Protein AF-A0A969NCH3-F1 (afdb_monomer_lite)

pLDDT: mean 71.59, std 21.58, range [21.67, 95.06]

Secondary structure (DSSP, 8-state):
--TTTTS---------------EEE----TTTTTTT-EEEEEEEP-HHHHHHHH-S-TT-HHHHHHHHHHHHHHHH-SSS-HHHHHHHHHHHH-TT--GGGGS-SSS-TT--TT--HHHHHHHHHHHHHHHHHHHHHHHHHHHHHTT--S-EEEEETTTTEEEEEEET-S-HHHHHHHHHTSS----EEEPPHHHHHHHHHHHHHH--

Sequence (208 aa):
MNKTLLKHAFIVFTGILMFQNCSWQHKSTSELLKQEGGIIFTLKVGNEDILRSLASNPQDSIFKTALYKAIEAQKKDNENDFITLFADAFYETAPNGNFASLFINSHLQQINYNSSKEDVIKALKSERDDAIENICKVLSFRIGDIGIRNANVQKLDDLGLILVELPGIKEPGRVRKLLANTGNLEFWETYDNIEVFEFLRLANSKLK

Foldseek 3Di:
DDPPPPPPPPVPPDDQLAFPDFEWEPPPPPDPCVVWPKDKTKGAGPLLSLLCVQFPDSPDPLQVQLSVQLVVVCVVPVPDDSLVSSLVSSCVSPVPDQPLNRRPDPVQPVGDSPDDSVSVSVSSLVSLVVVLVVVQVLVQVLCVVVVQPDWDWDQDDSRRMIMIIGTRDPDVVVVVVSVVVSHVDDYHYDDDPVVVVVVVVVVVVVVD

Structure (mmCIF, N/CA/C/O backbone):
data_AF-A0A969NCH3-F1
#
_entry.id   AF-A0A969NCH3-F1
#
loop_
_atom_site.group_PDB
_atom_site.id
_atom_site.type_symbol
_atom_site.label_atom_id
_atom_site.label_alt_id
_atom_site.label_comp_id
_atom_site.label_asym_id
_atom_site.label_entity_id
_atom_site.label_seq_id
_atom_site.pdbx_PDB_ins_code
_atom_site.Cartn_x
_atom_site.Cartn_y
_atom_site.Cartn_z
_atom_site.occupancy
_atom_site.B_iso_or_equiv
_atom_site.auth_seq_id
_atom_site.auth_comp_id
_atom_site.auth_asym_id
_atom_site.auth_atom_id
_atom_site.pdbx_PDB_model_num
ATOM 1 N N . MET A 1 1 ? -23.292 37.537 -4.687 1.00 39.34 1 MET A N 1
ATOM 2 C CA . MET A 1 1 ? -22.726 36.332 -4.034 1.00 39.34 1 MET A CA 1
ATOM 3 C C . MET A 1 1 ? -23.458 35.113 -4.570 1.00 39.34 1 MET A C 1
ATOM 5 O O . MET A 1 1 ? -24.647 34.969 -4.320 1.00 39.34 1 MET A O 1
ATOM 9 N N . ASN A 1 2 ? -22.793 34.341 -5.431 1.00 25.78 2 ASN A N 1
ATOM 10 C CA . ASN A 1 2 ? -23.434 33.446 -6.395 1.00 25.78 2 ASN A CA 1
ATOM 11 C C . ASN A 1 2 ? -23.584 32.015 -5.839 1.00 25.78 2 ASN A C 1
ATOM 13 O O . ASN A 1 2 ? -22.600 31.392 -5.448 1.00 25.78 2 ASN A O 1
ATOM 17 N N . LYS A 1 3 ? -24.820 31.502 -5.812 1.00 31.47 3 LYS A N 1
ATOM 18 C CA . LYS A 1 3 ? -25.251 30.201 -5.253 1.00 31.47 3 LYS A CA 1
ATOM 19 C C . LYS A 1 3 ? -24.969 29.002 -6.188 1.00 31.47 3 LYS A C 1
ATOM 21 O O . LYS A 1 3 ? -25.734 28.042 -6.217 1.00 31.47 3 LYS A O 1
ATOM 26 N N . THR A 1 4 ? -23.874 29.027 -6.946 1.00 29.64 4 THR A N 1
ATOM 27 C CA . THR A 1 4 ? -23.670 28.097 -8.082 1.00 29.64 4 THR A CA 1
ATOM 28 C C . THR A 1 4 ? -22.524 27.097 -7.886 1.00 29.64 4 THR A C 1
ATOM 30 O O . THR A 1 4 ? -22.353 26.201 -8.706 1.00 29.64 4 THR A O 1
ATOM 33 N N . LEU A 1 5 ? -21.766 27.174 -6.786 1.00 31.31 5 LEU A N 1
ATOM 34 C CA . LEU A 1 5 ? -20.574 26.332 -6.576 1.00 31.31 5 LEU A CA 1
ATOM 35 C C . LEU A 1 5 ? -20.816 25.017 -5.813 1.00 31.31 5 LEU A C 1
ATOM 37 O O . LEU A 1 5 ? -19.907 24.207 -5.702 1.00 31.31 5 LEU A O 1
ATOM 41 N N . LEU A 1 6 ? -22.037 24.748 -5.342 1.00 29.06 6 LEU A N 1
ATOM 42 C CA . LEU A 1 6 ? -22.354 23.521 -4.587 1.00 29.06 6 LEU A CA 1
ATOM 43 C C . LEU A 1 6 ? -22.939 22.380 -5.438 1.00 29.06 6 LEU A C 1
ATOM 45 O O . LEU A 1 6 ? -23.316 21.347 -4.896 1.00 29.06 6 LEU A O 1
ATOM 49 N N . LYS A 1 7 ? -23.011 22.532 -6.769 1.00 25.84 7 LYS A N 1
ATOM 50 C CA . LYS A 1 7 ? -23.610 21.527 -7.673 1.00 25.84 7 LYS A CA 1
ATOM 51 C C . LYS A 1 7 ? -22.624 20.595 -8.389 1.00 25.84 7 LYS A C 1
ATOM 53 O O . LYS A 1 7 ? -23.072 19.760 -9.162 1.00 25.84 7 LYS A O 1
ATOM 58 N N . HIS A 1 8 ? -21.324 20.680 -8.107 1.00 26.61 8 HIS A N 1
ATOM 59 C CA . HIS A 1 8 ? -20.319 19.811 -8.744 1.00 26.61 8 HIS A CA 1
ATOM 60 C C . HIS A 1 8 ? -19.505 18.953 -7.769 1.00 26.61 8 HIS A C 1
ATOM 62 O O . HIS A 1 8 ? -18.561 18.297 -8.189 1.00 26.61 8 HIS A O 1
ATOM 68 N N . ALA A 1 9 ? -19.928 18.832 -6.506 1.00 27.61 9 ALA A N 1
ATOM 69 C CA . ALA A 1 9 ? -19.505 17.714 -5.660 1.00 27.61 9 ALA A CA 1
ATOM 70 C C . ALA A 1 9 ? -20.269 16.434 -6.058 1.00 27.61 9 ALA A C 1
ATOM 72 O O . ALA A 1 9 ? -20.876 15.756 -5.233 1.00 27.61 9 ALA A O 1
ATOM 73 N N . PHE A 1 10 ? -20.270 16.118 -7.355 1.00 21.67 10 PHE A N 1
ATOM 74 C CA . PHE A 1 10 ? -20.401 14.740 -7.787 1.00 21.67 10 PHE A CA 1
ATOM 75 C C . PHE A 1 10 ? -19.090 14.093 -7.355 1.00 21.67 10 PHE A C 1
ATOM 77 O O . PHE A 1 10 ? -18.070 14.199 -8.031 1.00 21.67 10 PHE A O 1
ATOM 84 N N . ILE A 1 11 ? -19.105 13.521 -6.153 1.00 26.86 11 ILE A N 1
ATOM 85 C CA . ILE A 1 11 ? -18.101 12.561 -5.716 1.00 26.86 11 ILE A CA 1
ATOM 86 C C . ILE A 1 11 ? -18.204 11.431 -6.732 1.00 26.86 11 ILE A C 1
ATOM 88 O O . ILE A 1 11 ? -19.122 10.612 -6.693 1.00 26.86 11 ILE A O 1
ATOM 92 N N . VAL A 1 12 ? -17.317 11.478 -7.720 1.00 23.23 12 VAL A N 1
ATOM 93 C CA . VAL A 1 12 ? -17.144 10.422 -8.696 1.00 23.23 12 VAL A CA 1
ATOM 94 C C . VAL A 1 12 ? -16.621 9.226 -7.909 1.00 23.23 12 VAL A C 1
ATOM 96 O O . VAL A 1 12 ? -15.444 9.121 -7.584 1.00 23.23 12 VAL A O 1
ATOM 99 N N . PHE A 1 13 ? -17.548 8.346 -7.547 1.00 29.06 13 PHE A N 1
ATOM 100 C CA . PHE A 1 13 ? -17.281 7.010 -7.043 1.00 29.06 13 PHE A CA 1
ATOM 101 C C . PHE A 1 13 ? -16.805 6.169 -8.239 1.00 29.06 13 PHE A C 1
ATOM 103 O O . PHE A 1 13 ? -17.551 5.374 -8.801 1.00 29.06 13 PHE A O 1
ATOM 110 N N . THR A 1 14 ? -15.579 6.403 -8.707 1.00 23.22 14 THR A N 1
ATOM 111 C CA . THR A 1 14 ? -14.912 5.522 -9.672 1.00 23.22 14 THR A CA 1
ATOM 112 C C . THR A 1 14 ? -13.576 5.112 -9.099 1.00 23.22 14 THR A C 1
ATOM 114 O O . THR A 1 14 ? -12.701 5.948 -8.899 1.00 23.22 14 THR A O 1
ATOM 117 N N . GLY A 1 15 ? -13.449 3.816 -8.845 1.00 24.53 15 GLY A N 1
ATOM 118 C CA . GLY A 1 15 ? -12.248 3.207 -8.297 1.00 24.53 15 GLY A CA 1
ATOM 119 C C . GLY A 1 15 ? -12.543 2.487 -6.994 1.00 24.53 15 GLY A C 1
ATOM 120 O O . GLY A 1 15 ? -12.116 2.916 -5.930 1.00 24.53 15 GLY A O 1
ATOM 121 N N . ILE A 1 16 ? -13.280 1.378 -7.082 1.00 30.11 16 ILE A N 1
ATOM 122 C CA . ILE A 1 16 ? -13.203 0.323 -6.071 1.00 30.11 16 ILE A CA 1
ATOM 123 C C . ILE A 1 16 ? -11.767 -0.203 -6.143 1.00 30.11 16 ILE A C 1
ATOM 125 O O . ILE A 1 16 ? -11.432 -1.017 -6.999 1.00 30.11 16 ILE A O 1
ATOM 129 N N . LEU A 1 17 ? -10.913 0.333 -5.281 1.00 26.77 17 LEU A N 1
ATOM 130 C CA . LEU A 1 17 ? -9.620 -0.237 -4.955 1.00 26.77 17 LEU A CA 1
ATOM 131 C C . LEU A 1 17 ? -9.896 -1.239 -3.837 1.00 26.77 17 LEU A C 1
ATOM 133 O O . LEU A 1 17 ? -10.217 -0.875 -2.706 1.00 26.77 17 LEU A O 1
ATOM 137 N N . MET A 1 18 ? -9.934 -2.511 -4.228 1.00 26.73 18 MET A N 1
ATOM 138 C CA . MET A 1 18 ? -10.019 -3.635 -3.305 1.00 26.73 18 MET A CA 1
ATOM 139 C C . MET A 1 18 ? -8.788 -3.584 -2.405 1.00 26.73 18 MET A C 1
ATOM 141 O O . MET A 1 18 ? -7.685 -3.512 -2.924 1.00 26.73 18 MET A O 1
ATOM 145 N N . PHE A 1 19 ? -8.982 -3.597 -1.089 1.00 33.12 19 PHE A N 1
ATOM 146 C CA . PHE A 1 19 ? -7.902 -3.774 -0.126 1.00 33.12 19 PHE A CA 1
ATOM 147 C C . PHE A 1 19 ? -7.946 -5.228 0.349 1.00 33.12 19 PHE A C 1
ATOM 149 O O . PHE A 1 19 ? -8.956 -5.650 0.914 1.00 33.12 19 PHE A O 1
ATOM 156 N N . GLN A 1 20 ? -6.895 -6.008 0.099 1.00 31.98 20 GLN A N 1
ATOM 157 C CA . GLN A 1 20 ? -6.736 -7.352 0.654 1.00 31.98 20 GLN A CA 1
ATOM 158 C C . GLN A 1 20 ? -5.672 -7.359 1.759 1.00 31.98 20 GLN A C 1
ATOM 160 O O . GLN A 1 20 ? -4.567 -6.849 1.602 1.00 31.98 20 GLN A O 1
ATOM 165 N N . ASN A 1 21 ? -6.029 -8.012 2.872 1.00 28.41 21 ASN A N 1
ATOM 166 C CA . ASN A 1 21 ? -5.219 -8.320 4.059 1.00 28.41 21 ASN A CA 1
ATOM 167 C C . ASN A 1 21 ? -4.915 -7.167 5.036 1.00 28.41 21 ASN A C 1
ATOM 169 O O . ASN A 1 21 ? -3.883 -6.502 4.965 1.00 28.41 21 ASN A O 1
ATOM 173 N N . CYS A 1 22 ? -5.766 -7.043 6.062 1.00 39.03 22 CYS A N 1
ATOM 174 C CA . CYS A 1 22 ? -5.542 -6.192 7.232 1.00 39.03 22 CYS A CA 1
ATOM 175 C C . CYS A 1 22 ? -5.628 -7.022 8.530 1.00 39.03 22 CYS A C 1
ATOM 177 O O . CYS A 1 22 ? -6.697 -7.494 8.903 1.00 39.03 22 CYS A O 1
ATOM 179 N N . SER A 1 23 ? -4.512 -7.241 9.229 1.00 30.58 23 SER A N 1
ATOM 180 C CA . SER A 1 23 ? -4.488 -7.999 10.491 1.00 30.58 23 SER A CA 1
ATOM 181 C C . SER A 1 23 ? -4.996 -7.152 11.663 1.00 30.58 23 SER A C 1
ATOM 183 O O . SER A 1 23 ? -4.425 -6.100 11.944 1.00 30.58 23 SER A O 1
ATOM 185 N N . TRP A 1 24 ? -6.028 -7.618 12.370 1.00 36.69 24 TRP A N 1
ATOM 186 C CA . TRP A 1 24 ? -6.612 -6.948 13.534 1.00 36.69 24 TRP A CA 1
ATOM 187 C C . TRP A 1 24 ? -5.992 -7.487 14.829 1.00 36.69 24 TRP A C 1
ATOM 189 O O . TRP A 1 24 ? -6.264 -8.615 15.236 1.00 36.69 24 TRP A O 1
ATOM 199 N N . GLN A 1 25 ? -5.195 -6.671 15.521 1.00 34.25 25 GLN A N 1
ATOM 200 C CA . GLN A 1 25 ? -4.739 -7.017 16.867 1.00 34.25 25 GLN A CA 1
ATOM 201 C C . GLN A 1 25 ? -5.758 -6.557 17.905 1.00 34.25 25 GLN A C 1
ATOM 203 O O . GLN A 1 25 ? -5.829 -5.374 18.227 1.00 34.25 25 GLN A O 1
ATOM 208 N N . HIS A 1 26 ? -6.536 -7.490 18.464 1.00 31.73 26 HIS A N 1
ATOM 209 C CA . HIS A 1 26 ? -7.231 -7.228 19.720 1.00 31.73 26 HIS A CA 1
ATOM 210 C C . HIS A 1 26 ? -6.201 -7.300 20.845 1.00 31.73 26 HIS A C 1
ATOM 212 O O . HIS A 1 26 ? -6.027 -8.327 21.497 1.00 31.73 26 HIS A O 1
ATOM 218 N N . LYS A 1 27 ? -5.495 -6.196 21.082 1.00 35.12 27 LYS A N 1
ATOM 219 C CA . LYS A 1 27 ? -4.733 -6.059 22.314 1.00 35.12 27 LYS A CA 1
ATOM 220 C C . LYS A 1 27 ? -5.750 -5.783 23.414 1.00 35.12 27 LYS A C 1
ATOM 222 O O . LYS A 1 27 ? -6.233 -4.659 23.552 1.00 35.12 27 LYS A O 1
ATOM 227 N N . SER A 1 28 ? -6.079 -6.789 24.223 1.00 35.66 28 SER A N 1
ATOM 228 C CA . SER A 1 28 ? -6.522 -6.487 25.580 1.00 35.66 28 SER A CA 1
ATOM 229 C C . SER A 1 28 ? -5.304 -5.921 26.301 1.00 35.66 28 SER A C 1
ATOM 231 O O . SER A 1 28 ? -4.596 -6.646 26.994 1.00 35.66 28 SER A O 1
ATOM 233 N N . THR A 1 29 ? -4.976 -4.647 26.074 1.00 36.38 29 THR A N 1
ATOM 234 C CA . THR A 1 29 ? -3.906 -4.017 26.841 1.00 36.38 29 THR A CA 1
ATOM 235 C C . THR A 1 29 ? -4.365 -4.038 28.289 1.00 36.38 29 THR A C 1
ATOM 237 O O . THR A 1 29 ? -5.381 -3.446 28.664 1.00 36.38 29 THR A O 1
ATOM 240 N N . SER A 1 30 ? -3.648 -4.845 29.056 1.00 47.03 30 SER A N 1
ATOM 241 C CA . SER A 1 30 ? -3.867 -5.144 30.453 1.00 47.03 30 SER A CA 1
ATOM 242 C C . SER A 1 30 ? -4.010 -3.856 31.266 1.00 47.03 30 SER A C 1
ATOM 244 O O . SER A 1 30 ? -3.210 -2.929 31.169 1.00 47.03 30 SER A O 1
ATOM 246 N N . GLU A 1 31 ? -5.074 -3.836 32.064 1.00 36.38 31 GLU A N 1
ATOM 247 C CA . GLU A 1 31 ? -5.299 -3.008 33.256 1.00 36.38 31 GLU A CA 1
ATOM 248 C C . GLU A 1 31 ? -5.591 -1.505 33.082 1.00 36.38 31 GLU A C 1
ATOM 250 O O . GLU A 1 31 ? -6.480 -1.027 33.782 1.00 36.38 31 GLU A O 1
ATOM 255 N N . LEU A 1 32 ? -5.017 -0.777 32.116 1.00 30.84 32 LEU A N 1
ATOM 256 C CA . LEU A 1 32 ? -5.331 0.660 31.932 1.00 30.84 32 LEU A CA 1
ATOM 257 C C . LEU A 1 32 ? -6.645 0.922 31.162 1.00 30.84 32 LEU A C 1
ATOM 259 O O . LEU A 1 32 ? -7.362 1.873 31.459 1.00 30.84 32 LEU A O 1
ATOM 263 N N . LEU A 1 33 ? -7.023 0.053 30.216 1.00 39.97 33 LEU A N 1
ATOM 264 C CA . LEU A 1 33 ? -8.232 0.230 29.385 1.00 39.97 33 LEU A CA 1
ATOM 265 C C . LEU A 1 33 ? -9.533 -0.252 30.047 1.00 39.97 33 LEU A C 1
ATOM 267 O O . LEU A 1 33 ? -10.623 0.092 29.585 1.00 39.97 33 LEU A O 1
ATOM 271 N N . LYS A 1 34 ? -9.451 -1.026 31.137 1.00 36.53 34 LYS A N 1
ATOM 272 C CA . LYS A 1 34 ? -10.641 -1.521 31.853 1.00 36.53 34 LYS A CA 1
ATOM 273 C C . LYS A 1 34 ? -11.363 -0.433 32.651 1.00 36.53 34 LYS A C 1
ATOM 275 O O . LYS A 1 34 ? -12.524 -0.637 32.993 1.00 36.53 34 LYS A O 1
ATOM 280 N N . GLN A 1 35 ? -10.714 0.699 32.933 1.00 38.47 35 GLN A N 1
ATOM 281 C CA . GLN A 1 35 ? -11.326 1.788 33.699 1.00 38.47 35 GLN A CA 1
ATOM 282 C C . GLN A 1 35 ? -11.945 2.892 32.821 1.00 38.47 35 GLN A C 1
ATOM 284 O O . GLN A 1 35 ? -12.848 3.572 33.301 1.00 38.47 35 GLN A O 1
ATOM 289 N N . GLU A 1 36 ? -11.569 3.016 31.535 1.00 46.78 36 GLU A N 1
ATOM 290 C CA . GLU A 1 36 ? -12.065 4.102 30.657 1.00 46.78 36 GLU A CA 1
ATOM 291 C C . GLU A 1 36 ? -12.707 3.670 29.319 1.00 46.78 36 GLU A C 1
ATOM 293 O O . GLU A 1 36 ? -13.372 4.485 28.683 1.00 46.78 36 GLU A O 1
ATOM 298 N N . GLY A 1 37 ? -12.610 2.397 28.907 1.00 54.41 37 GLY A N 1
ATOM 299 C CA . GLY A 1 37 ? -13.364 1.838 27.771 1.00 54.41 37 GLY A CA 1
ATOM 300 C C . GLY A 1 37 ? -13.047 2.468 26.404 1.00 54.41 37 GLY A C 1
ATOM 301 O O . GLY A 1 37 ? -13.736 3.379 25.959 1.00 54.41 37 GLY A O 1
ATOM 302 N N . GLY A 1 38 ? -12.040 1.951 25.692 1.00 66.06 38 GLY A N 1
ATOM 303 C CA . GLY A 1 38 ? -11.659 2.391 24.340 1.00 66.06 38 GLY A CA 1
ATOM 304 C C . GLY A 1 38 ? -11.141 1.247 23.461 1.00 66.06 38 GLY A C 1
ATOM 305 O O . GLY A 1 38 ? -10.933 0.138 23.950 1.00 66.06 38 GLY A O 1
ATOM 306 N N . ILE A 1 39 ? -10.950 1.510 22.163 1.00 73.25 39 ILE A N 1
ATOM 307 C CA . ILE A 1 39 ? -10.437 0.548 21.169 1.00 73.25 39 ILE A CA 1
ATOM 308 C C . ILE A 1 39 ? -9.178 1.114 20.517 1.00 73.25 39 ILE A C 1
ATOM 310 O O . ILE A 1 39 ? -9.188 2.251 20.057 1.00 73.25 39 ILE A O 1
ATOM 314 N N . ILE A 1 40 ? -8.127 0.302 20.427 1.00 72.31 40 ILE A N 1
ATOM 315 C CA . ILE A 1 40 ? -6.913 0.601 19.661 1.00 72.31 40 ILE A CA 1
ATOM 316 C C . ILE A 1 40 ? -6.752 -0.482 18.599 1.00 72.31 40 ILE A C 1
ATOM 318 O O . ILE A 1 40 ? -6.884 -1.665 18.911 1.00 72.31 40 ILE A O 1
ATOM 322 N N . PHE A 1 41 ? -6.485 -0.092 17.357 1.00 74.06 41 PHE A N 1
ATOM 323 C CA . PHE A 1 41 ? -6.191 -1.025 16.273 1.00 74.06 41 PHE A CA 1
ATOM 324 C C . PHE A 1 41 ? -5.190 -0.428 15.284 1.00 74.06 41 PHE A C 1
ATOM 326 O O . PHE A 1 41 ? -5.046 0.790 15.179 1.00 74.06 41 PHE A O 1
ATOM 333 N N . THR A 1 42 ? -4.528 -1.303 14.532 1.00 74.19 42 THR A N 1
ATOM 334 C CA . THR A 1 42 ? -3.606 -0.924 13.459 1.00 74.19 42 THR A CA 1
ATOM 335 C C . THR A 1 42 ? -4.175 -1.390 12.127 1.00 74.19 42 THR A C 1
ATOM 337 O O . THR A 1 42 ? -4.597 -2.538 12.001 1.00 74.19 42 THR A O 1
ATOM 340 N N . LEU A 1 43 ? -4.180 -0.510 11.131 1.00 77.44 43 LEU A N 1
ATOM 341 C CA . LEU A 1 43 ? -4.520 -0.835 9.753 1.00 77.44 43 LEU A CA 1
ATOM 342 C C . LEU A 1 43 ? -3.242 -0.934 8.928 1.00 77.44 43 LEU A C 1
ATOM 344 O O . LEU A 1 43 ? -2.421 -0.024 8.946 1.00 77.44 43 LEU A O 1
ATOM 348 N N . LYS A 1 44 ? -3.092 -2.023 8.181 1.00 77.62 44 LYS A N 1
ATOM 349 C CA . LYS A 1 44 ? -2.067 -2.161 7.149 1.00 77.62 44 LYS A CA 1
ATOM 350 C C . LYS A 1 44 ? -2.660 -1.812 5.793 1.00 77.62 44 LYS A C 1
ATOM 352 O O . LYS A 1 44 ? -3.696 -2.360 5.419 1.00 77.62 44 LYS A O 1
ATOM 357 N N . VAL A 1 45 ? -1.993 -0.924 5.067 1.00 78.62 45 VAL A N 1
ATOM 358 C CA . VAL A 1 45 ? -2.332 -0.609 3.682 1.00 78.62 45 VAL A CA 1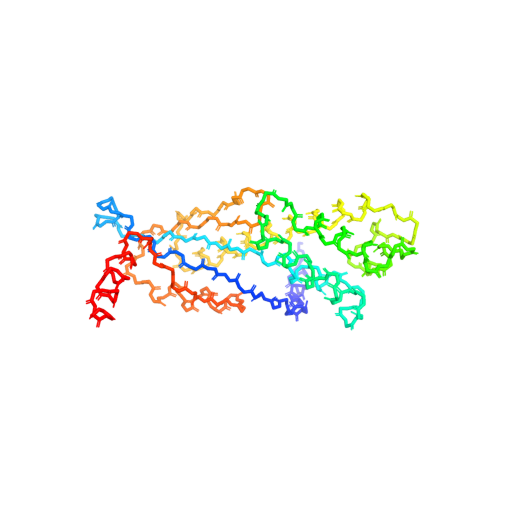
ATOM 359 C C . VAL A 1 45 ? -1.660 -1.627 2.759 1.00 78.62 45 VAL A C 1
ATOM 361 O O . VAL A 1 45 ? -0.461 -1.894 2.860 1.00 78.62 45 VAL A O 1
ATOM 364 N N . GLY A 1 46 ? -2.452 -2.237 1.878 1.00 79.69 46 GLY A N 1
ATOM 365 C CA . GLY A 1 46 ? -1.980 -3.229 0.917 1.00 79.69 46 GLY A CA 1
ATOM 366 C C . GLY A 1 46 ? -1.149 -2.580 -0.187 1.00 79.69 46 GLY A C 1
ATOM 367 O O . GLY A 1 46 ? -1.698 -2.034 -1.140 1.00 79.69 46 GLY A O 1
ATOM 368 N N . ASN A 1 47 ? 0.181 -2.668 -0.095 1.00 83.50 47 ASN A N 1
ATOM 369 C CA . ASN A 1 47 ? 1.070 -2.187 -1.162 1.00 83.50 47 ASN A CA 1
ATOM 370 C C . ASN A 1 47 ? 0.832 -2.926 -2.493 1.00 83.50 47 ASN A C 1
ATOM 372 O O . ASN A 1 47 ? 1.031 -2.359 -3.563 1.00 83.50 47 ASN A O 1
ATOM 376 N N . GLU A 1 48 ? 0.371 -4.178 -2.429 1.00 85.44 48 GLU A N 1
ATOM 377 C CA . GLU A 1 48 ? -0.029 -4.959 -3.600 1.00 85.44 48 GLU A CA 1
ATOM 378 C C . GLU A 1 48 ? -1.156 -4.272 -4.382 1.00 85.44 48 GLU A C 1
ATOM 380 O O . GLU A 1 48 ? -1.066 -4.112 -5.599 1.00 85.44 48 GLU A O 1
ATOM 385 N N . ASP A 1 49 ? -2.196 -3.834 -3.676 1.00 83.00 49 ASP A N 1
ATOM 386 C CA . ASP A 1 49 ? -3.380 -3.229 -4.279 1.00 83.00 49 ASP A CA 1
ATOM 387 C C . ASP A 1 49 ? -3.059 -1.870 -4.899 1.00 83.00 49 ASP A C 1
ATOM 389 O O . ASP A 1 49 ? -3.539 -1.559 -5.989 1.00 83.00 49 ASP A O 1
ATOM 393 N N . ILE A 1 50 ? -2.173 -1.104 -4.254 1.00 85.19 50 ILE A N 1
ATOM 394 C CA . ILE A 1 50 ? -1.650 0.158 -4.791 1.00 85.19 50 ILE A CA 1
ATOM 395 C C . ILE A 1 50 ? -0.891 -0.093 -6.097 1.00 85.19 50 ILE A C 1
ATOM 397 O O . ILE A 1 50 ? -1.145 0.567 -7.100 1.00 85.19 50 ILE A O 1
ATOM 401 N N . LEU A 1 51 ? 0.005 -1.083 -6.145 1.00 89.75 51 LEU A N 1
ATOM 402 C CA . LEU A 1 51 ? 0.695 -1.401 -7.398 1.00 89.75 51 LEU A CA 1
ATOM 403 C C . LEU A 1 51 ? -0.281 -1.872 -8.481 1.00 89.75 51 LEU A C 1
ATOM 405 O O . LEU A 1 51 ? -0.114 -1.519 -9.646 1.00 89.75 51 LEU A O 1
ATOM 409 N N . ARG A 1 52 ? -1.311 -2.648 -8.119 1.00 89.94 52 ARG A N 1
ATOM 410 C CA . ARG A 1 52 ? -2.338 -3.112 -9.062 1.00 89.94 52 ARG A CA 1
ATOM 411 C C . ARG A 1 52 ? -3.197 -1.974 -9.610 1.00 89.94 52 ARG A C 1
ATOM 413 O O . ARG A 1 52 ? -3.568 -2.050 -10.775 1.00 89.94 52 ARG A O 1
ATOM 420 N N . SER A 1 53 ? -3.524 -0.948 -8.827 1.00 86.56 53 SER A N 1
ATOM 421 C CA . SER A 1 53 ? -4.297 0.197 -9.332 1.00 86.56 53 SER A CA 1
ATOM 422 C C . SER A 1 53 ? -3.475 1.145 -10.191 1.00 86.56 53 SER A C 1
ATOM 424 O O . SER A 1 53 ? -4.021 1.773 -11.096 1.00 86.56 53 SER A O 1
ATOM 426 N N . LEU A 1 54 ? -2.172 1.234 -9.925 1.00 88.62 54 LEU A N 1
ATOM 427 C CA . LEU A 1 54 ? -1.247 2.071 -10.682 1.00 88.62 54 LEU A CA 1
ATOM 428 C C . LEU A 1 54 ? -0.686 1.369 -11.920 1.00 88.62 54 LEU A C 1
ATOM 430 O O . LEU A 1 54 ? -0.163 2.028 -12.816 1.00 88.62 54 LEU 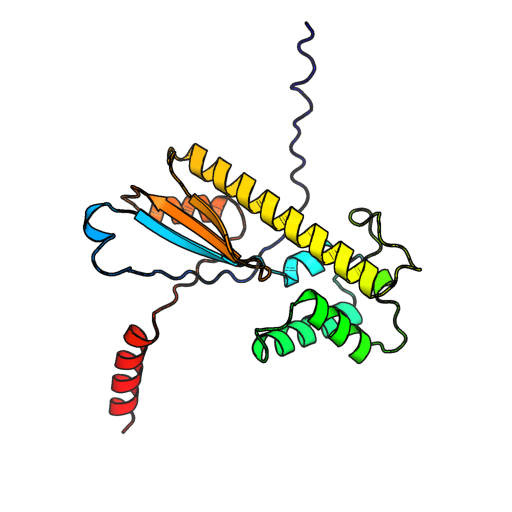A O 1
ATOM 434 N N . ALA A 1 55 ? -0.786 0.048 -12.015 1.00 90.38 55 ALA A N 1
ATOM 435 C CA . ALA A 1 55 ? -0.330 -0.664 -13.196 1.00 90.38 55 ALA A CA 1
ATOM 436 C C . ALA A 1 55 ? -1.208 -0.340 -14.415 1.00 90.38 55 ALA A C 1
ATOM 438 O O . ALA A 1 55 ? -2.434 -0.436 -14.370 1.00 90.38 55 ALA A O 1
ATOM 439 N N . SER A 1 56 ? -0.572 -0.032 -15.545 1.00 89.38 56 SER A N 1
ATOM 440 C CA . SER A 1 56 ? -1.253 0.199 -16.825 1.00 89.38 56 SER A CA 1
ATOM 441 C C . SER A 1 56 ? -1.953 -1.063 -17.334 1.00 89.38 56 SER A C 1
ATOM 443 O O . SER A 1 56 ? -3.008 -0.986 -17.961 1.00 89.38 56 SER A O 1
ATOM 445 N N . ASN A 1 57 ? -1.372 -2.235 -17.054 1.00 89.44 57 ASN A N 1
ATOM 446 C CA . ASN A 1 57 ? -1.980 -3.533 -17.327 1.00 89.44 57 ASN A CA 1
ATOM 447 C C . ASN A 1 57 ? -1.740 -4.512 -16.160 1.00 89.44 57 ASN A C 1
ATOM 449 O O . ASN A 1 57 ? -0.783 -5.288 -16.189 1.00 89.44 57 ASN A O 1
ATOM 453 N N . PRO A 1 58 ? -2.639 -4.557 -15.161 1.00 86.56 58 PRO A N 1
ATOM 454 C CA . PRO A 1 58 ? -2.513 -5.463 -14.015 1.00 86.56 58 PRO A CA 1
ATOM 455 C C . PRO A 1 58 ? -2.622 -6.952 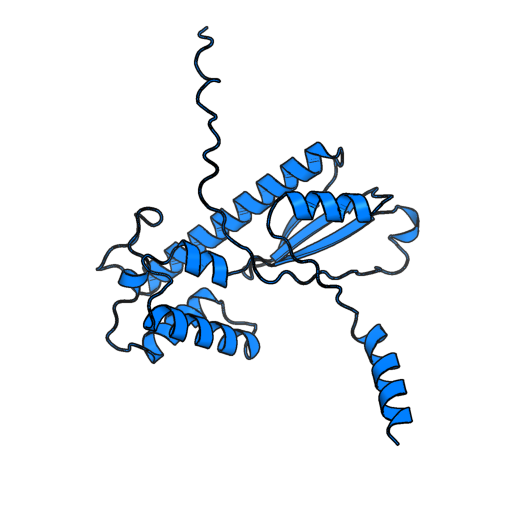-14.389 1.00 86.56 58 PRO A C 1
ATOM 457 O O . PRO A 1 58 ? -2.364 -7.831 -13.562 1.00 86.56 58 PRO A O 1
ATOM 460 N N . GLN A 1 59 ? -3.058 -7.260 -15.618 1.00 89.00 59 GLN A N 1
ATOM 461 C CA . GLN A 1 59 ? -3.208 -8.628 -16.106 1.00 89.00 59 GLN A CA 1
ATOM 462 C C . GLN A 1 59 ? -1.949 -9.182 -16.783 1.00 89.00 59 GLN A C 1
ATOM 464 O O . GLN A 1 59 ? -1.918 -10.387 -17.053 1.00 89.00 59 GLN A O 1
ATOM 469 N N . ASP A 1 60 ? -0.929 -8.348 -17.009 1.00 90.81 60 ASP A N 1
ATOM 470 C CA . ASP A 1 60 ? 0.345 -8.749 -17.605 1.00 90.81 60 ASP A CA 1
ATOM 471 C C . ASP A 1 60 ? 1.010 -9.881 -16.800 1.00 90.81 60 ASP A C 1
ATOM 473 O O . ASP A 1 60 ? 1.068 -9.863 -15.567 1.00 90.81 60 ASP A O 1
ATOM 477 N N . SER A 1 61 ? 1.509 -10.889 -17.516 1.00 92.50 61 SER A N 1
ATOM 478 C CA . SER A 1 61 ? 2.214 -12.022 -16.926 1.00 92.50 61 SER A CA 1
ATOM 479 C C . SER A 1 61 ? 3.485 -11.578 -16.209 1.00 92.50 61 SER A C 1
ATOM 481 O O . SER A 1 61 ? 3.757 -12.084 -15.123 1.00 92.50 61 SER A O 1
ATOM 483 N N . ILE A 1 62 ? 4.245 -10.632 -16.775 1.00 92.06 62 ILE A N 1
ATOM 484 C CA . ILE A 1 62 ? 5.493 -10.156 -16.157 1.00 92.06 62 ILE A CA 1
ATOM 485 C C . ILE A 1 62 ? 5.169 -9.443 -14.844 1.00 92.06 62 ILE A C 1
ATOM 487 O O . ILE A 1 62 ? 5.777 -9.743 -13.816 1.00 92.06 62 ILE A O 1
ATOM 491 N N . PHE A 1 63 ? 4.156 -8.570 -14.859 1.00 94.19 63 PHE A N 1
ATOM 492 C CA . PHE A 1 63 ? 3.674 -7.872 -13.669 1.00 94.19 63 PHE A CA 1
ATOM 493 C C . PHE A 1 63 ? 3.233 -8.849 -12.572 1.00 94.19 63 PHE A C 1
ATOM 495 O O . PHE A 1 63 ? 3.701 -8.755 -11.440 1.00 94.19 63 PHE A O 1
ATOM 502 N N . LYS A 1 64 ? 2.380 -9.830 -12.898 1.00 94.44 64 LYS A N 1
ATOM 503 C CA . LYS A 1 64 ? 1.900 -10.829 -11.926 1.00 94.44 64 LYS A CA 1
ATOM 504 C C . LYS A 1 64 ? 3.033 -11.652 -11.325 1.00 94.44 64 LYS A C 1
ATOM 506 O O . LYS A 1 64 ? 3.032 -11.891 -10.120 1.00 94.44 64 LYS A O 1
ATOM 511 N N . THR A 1 65 ? 3.985 -12.093 -12.145 1.00 94.44 65 THR A N 1
ATOM 512 C CA . THR A 1 65 ? 5.132 -12.874 -11.670 1.00 94.44 65 THR A CA 1
ATOM 513 C C . THR A 1 65 ? 6.039 -12.038 -10.771 1.00 94.44 65 THR A C 1
ATOM 515 O O . THR A 1 65 ? 6.422 -12.514 -9.703 1.00 94.44 65 THR A O 1
ATOM 518 N N . ALA A 1 66 ? 6.336 -10.792 -11.154 1.00 94.75 66 ALA A N 1
ATOM 519 C CA . ALA A 1 66 ? 7.109 -9.868 -10.327 1.00 94.75 66 ALA A CA 1
ATOM 520 C C . ALA A 1 66 ? 6.408 -9.591 -8.988 1.00 94.75 66 ALA A C 1
ATOM 522 O O . ALA A 1 66 ? 7.038 -9.653 -7.936 1.00 94.75 66 ALA A O 1
ATOM 523 N N . LEU A 1 67 ? 5.089 -9.385 -9.011 1.00 93.50 67 LEU A N 1
ATOM 524 C CA . LEU A 1 67 ? 4.286 -9.140 -7.816 1.00 93.50 67 LEU A CA 1
ATOM 525 C C . LEU A 1 67 ? 4.293 -10.342 -6.867 1.00 93.50 67 LEU A C 1
ATOM 527 O O . LEU A 1 67 ? 4.542 -10.185 -5.676 1.00 93.50 67 LEU A O 1
ATOM 531 N N . TYR A 1 68 ? 4.097 -11.552 -7.397 1.00 94.00 68 TYR A N 1
ATOM 532 C CA . TYR A 1 68 ? 4.164 -12.782 -6.607 1.00 94.00 68 TYR A CA 1
ATOM 533 C C . TYR A 1 68 ? 5.543 -12.975 -5.960 1.00 94.00 68 TYR A C 1
ATOM 535 O O . TYR A 1 68 ? 5.636 -13.267 -4.769 1.00 94.00 68 TYR A O 1
ATOM 543 N N . LYS A 1 69 ? 6.624 -12.766 -6.720 1.00 93.69 69 LYS A N 1
ATOM 544 C CA . LYS A 1 69 ? 7.993 -12.843 -6.192 1.00 93.69 69 LYS A CA 1
ATOM 545 C C . LYS A 1 69 ? 8.256 -11.803 -5.103 1.00 93.69 69 LYS A C 1
ATOM 547 O O . LYS A 1 69 ? 8.858 -12.145 -4.091 1.00 93.69 69 LYS A O 1
ATOM 552 N N . ALA A 1 70 ? 7.780 -10.571 -5.280 1.00 92.75 70 ALA A N 1
ATOM 553 C CA . ALA A 1 70 ? 7.919 -9.508 -4.288 1.00 92.75 70 ALA A CA 1
ATOM 554 C C . ALA A 1 70 ? 7.197 -9.852 -2.977 1.00 92.75 70 ALA A C 1
ATOM 556 O O . ALA A 1 70 ? 7.745 -9.654 -1.896 1.00 92.75 70 ALA A O 1
ATOM 557 N N . ILE A 1 71 ? 5.998 -10.439 -3.065 1.00 89.75 71 ILE A N 1
ATOM 558 C CA . ILE A 1 71 ? 5.243 -10.932 -1.903 1.00 89.75 71 ILE A CA 1
ATOM 559 C C . ILE A 1 71 ? 6.026 -12.025 -1.170 1.00 89.75 71 ILE A C 1
ATOM 561 O O . ILE A 1 71 ? 6.147 -11.986 0.054 1.00 89.75 71 ILE A O 1
ATOM 565 N N . GLU A 1 72 ? 6.580 -12.993 -1.898 1.00 90.81 72 GLU A N 1
ATOM 566 C CA . GLU A 1 72 ? 7.390 -14.061 -1.304 1.00 90.81 72 GLU A CA 1
ATOM 567 C C . GLU A 1 72 ? 8.697 -13.538 -0.691 1.00 90.81 72 GLU A C 1
ATOM 569 O O . GLU A 1 72 ? 9.125 -14.038 0.351 1.00 90.81 72 GLU A O 1
ATOM 574 N N . ALA A 1 73 ? 9.318 -12.522 -1.296 1.00 88.75 73 ALA A N 1
ATOM 575 C CA . ALA A 1 73 ? 10.491 -11.852 -0.745 1.00 88.75 73 ALA A CA 1
ATOM 576 C C . ALA A 1 73 ? 10.146 -11.119 0.559 1.00 88.75 73 ALA A C 1
ATOM 578 O O . ALA A 1 73 ? 10.813 -11.333 1.568 1.00 88.75 73 ALA A O 1
ATOM 579 N N . GLN A 1 74 ? 9.045 -10.363 0.579 1.00 85.50 74 GLN A N 1
ATOM 580 C CA . GLN A 1 74 ? 8.595 -9.633 1.766 1.00 85.50 74 GLN A CA 1
ATOM 581 C C . GLN A 1 74 ? 8.246 -10.566 2.937 1.00 85.50 74 GLN A C 1
ATOM 583 O O . GLN A 1 74 ? 8.431 -10.213 4.094 1.00 85.50 74 GLN A O 1
ATOM 588 N N . LYS A 1 75 ? 7.756 -11.784 2.671 1.00 84.81 75 LYS A N 1
ATOM 589 C CA . LYS A 1 75 ? 7.516 -12.777 3.736 1.00 84.81 75 LYS A CA 1
ATOM 590 C C . LYS A 1 75 ? 8.804 -13.245 4.416 1.00 84.81 75 LYS A C 1
ATOM 592 O O . LYS A 1 75 ? 8.758 -13.666 5.570 1.00 84.81 75 LYS A O 1
ATOM 597 N N . LYS A 1 76 ? 9.924 -13.245 3.690 1.00 84.31 76 LYS A N 1
ATOM 598 C CA . LYS A 1 76 ? 11.239 -13.672 4.193 1.00 84.31 76 LYS A CA 1
ATOM 599 C C . LYS A 1 76 ? 12.007 -12.517 4.824 1.00 84.31 76 LYS A C 1
ATOM 601 O O . LYS A 1 76 ? 12.789 -12.748 5.739 1.00 84.31 76 LYS A O 1
ATOM 606 N N . ASP A 1 77 ? 11.774 -11.311 4.326 1.00 76.19 77 ASP A N 1
ATOM 607 C CA . ASP A 1 77 ? 12.461 -10.092 4.708 1.00 76.19 77 ASP A CA 1
ATOM 608 C C . ASP A 1 77 ? 11.440 -8.976 4.958 1.00 76.19 77 ASP A C 1
ATOM 610 O O . ASP A 1 77 ? 10.762 -8.510 4.042 1.00 76.19 77 ASP A O 1
ATOM 614 N N . ASN A 1 78 ? 11.326 -8.557 6.218 1.00 71.19 78 ASN A N 1
ATOM 615 C CA . ASN A 1 78 ? 10.414 -7.494 6.639 1.00 71.19 78 ASN A CA 1
ATOM 616 C C . ASN A 1 78 ? 11.089 -6.115 6.715 1.00 71.19 78 ASN A C 1
ATOM 618 O O . ASN A 1 78 ? 10.418 -5.147 7.064 1.00 71.19 78 ASN A O 1
ATOM 622 N N . GLU A 1 79 ? 12.390 -6.014 6.434 1.00 73.50 79 GLU A N 1
ATOM 623 C CA . GLU A 1 79 ? 13.140 -4.759 6.554 1.00 73.50 79 GLU A CA 1
ATOM 624 C C . GLU A 1 79 ? 13.096 -3.950 5.255 1.00 73.50 79 GLU A C 1
ATOM 626 O O . GLU A 1 79 ? 13.039 -2.720 5.280 1.00 73.50 79 GLU A O 1
ATOM 631 N N . ASN A 1 80 ? 13.078 -4.635 4.111 1.00 79.50 80 ASN A N 1
ATOM 632 C CA . ASN A 1 80 ? 13.067 -3.985 2.808 1.00 79.50 80 ASN A CA 1
ATOM 633 C C . ASN A 1 80 ? 11.672 -3.493 2.392 1.00 79.50 80 ASN A C 1
ATOM 635 O O . ASN A 1 80 ? 10.655 -4.165 2.579 1.00 79.50 80 ASN A O 1
ATOM 639 N N . ASP A 1 81 ? 11.643 -2.309 1.772 1.00 86.12 81 ASP A N 1
ATOM 640 C CA . ASP A 1 81 ? 10.429 -1.691 1.241 1.00 86.12 81 ASP A CA 1
ATOM 641 C C . ASP A 1 81 ? 9.855 -2.498 0.066 1.00 86.12 81 ASP A C 1
ATOM 643 O O . ASP A 1 81 ? 10.555 -2.831 -0.894 1.00 86.12 81 ASP A O 1
ATOM 647 N N . PHE A 1 82 ? 8.549 -2.760 0.122 1.00 87.94 82 PHE A N 1
ATOM 648 C CA . PHE A 1 82 ? 7.847 -3.595 -0.851 1.00 87.94 82 PHE A CA 1
ATOM 649 C C . PHE A 1 82 ? 7.977 -3.110 -2.302 1.00 87.94 82 PHE A C 1
ATOM 651 O O . PHE A 1 82 ? 8.081 -3.928 -3.215 1.00 87.94 82 PHE A O 1
ATOM 658 N N . ILE A 1 83 ? 7.971 -1.792 -2.543 1.00 91.25 83 ILE A N 1
ATOM 659 C CA . ILE A 1 83 ? 8.070 -1.230 -3.901 1.00 91.25 83 ILE A CA 1
ATOM 660 C C . ILE A 1 83 ? 9.477 -1.471 -4.455 1.00 91.25 83 ILE A C 1
ATOM 662 O O . ILE A 1 83 ? 9.628 -1.797 -5.634 1.00 91.25 83 ILE A O 1
ATOM 666 N N . THR A 1 84 ? 10.502 -1.375 -3.605 1.00 92.06 84 THR A N 1
ATOM 667 C CA . THR A 1 84 ? 11.873 -1.752 -3.968 1.00 92.06 84 THR A CA 1
ATOM 668 C C . THR A 1 84 ? 11.960 -3.244 -4.306 1.00 92.06 84 THR A C 1
ATOM 670 O O . THR A 1 84 ? 12.435 -3.589 -5.388 1.00 92.06 84 THR A O 1
ATOM 673 N N . LEU A 1 85 ? 11.419 -4.119 -3.446 1.00 92.69 85 LEU A N 1
ATOM 674 C CA . LEU A 1 85 ? 11.385 -5.571 -3.680 1.00 92.69 85 LEU A CA 1
ATOM 675 C C . LEU A 1 85 ? 10.663 -5.929 -4.986 1.00 92.69 85 LEU A C 1
ATOM 677 O O . LEU A 1 85 ? 11.088 -6.822 -5.717 1.00 92.69 85 LEU A O 1
ATOM 681 N N . PHE A 1 86 ? 9.587 -5.211 -5.309 1.00 94.69 86 PHE A N 1
ATOM 682 C CA . PHE A 1 86 ? 8.872 -5.371 -6.570 1.00 94.69 86 PHE A CA 1
ATOM 683 C C . PHE A 1 86 ? 9.717 -4.980 -7.783 1.00 94.69 86 PHE A C 1
ATOM 685 O O . PHE A 1 86 ? 9.747 -5.713 -8.774 1.00 94.69 86 PHE A O 1
ATOM 692 N N . ALA A 1 87 ? 10.423 -3.851 -7.710 1.00 94.19 87 ALA A N 1
ATOM 693 C CA . ALA A 1 87 ? 11.306 -3.424 -8.786 1.00 94.19 87 ALA A CA 1
ATOM 694 C C . ALA A 1 87 ? 12.436 -4.440 -9.020 1.00 94.19 87 ALA A C 1
ATOM 696 O O . ALA A 1 87 ? 12.747 -4.757 -10.166 1.00 94.19 87 ALA A O 1
ATOM 697 N N . ASP A 1 88 ? 13.013 -5.001 -7.958 1.00 93.44 88 ASP A N 1
ATOM 698 C CA . ASP A 1 88 ? 14.051 -6.029 -8.071 1.00 93.44 88 ASP A CA 1
ATOM 699 C C . ASP A 1 88 ? 13.497 -7.328 -8.678 1.00 93.44 88 ASP A C 1
ATOM 701 O O . ASP A 1 88 ? 14.046 -7.846 -9.655 1.00 93.44 88 ASP A O 1
ATOM 705 N N . ALA A 1 89 ? 12.335 -7.789 -8.205 1.00 94.50 89 ALA A N 1
ATOM 706 C CA . ALA A 1 89 ? 11.643 -8.958 -8.748 1.00 94.50 89 ALA A CA 1
ATOM 707 C C . ALA A 1 89 ? 11.254 -8.805 -10.233 1.00 94.50 89 ALA A C 1
ATOM 709 O O . ALA A 1 89 ? 11.219 -9.793 -10.983 1.00 94.50 89 ALA A O 1
ATOM 710 N N . PHE A 1 90 ? 10.966 -7.578 -10.678 1.00 95.06 90 PHE A N 1
ATOM 711 C CA . PHE A 1 90 ? 10.734 -7.277 -12.087 1.00 95.06 90 PHE A CA 1
ATOM 712 C C . PHE A 1 90 ? 11.987 -7.534 -12.925 1.00 95.06 90 PHE A C 1
ATOM 714 O O . PHE A 1 90 ? 11.907 -8.274 -13.904 1.00 95.06 90 PHE A O 1
ATOM 721 N N . TYR A 1 91 ? 13.145 -6.999 -12.529 1.00 94.44 91 TYR A N 1
ATOM 722 C CA . TYR A 1 91 ? 14.391 -7.182 -13.282 1.00 94.44 91 TYR A CA 1
ATOM 723 C C . TYR A 1 91 ? 14.915 -8.621 -13.242 1.00 94.44 91 TYR A C 1
ATOM 725 O O . TYR A 1 91 ? 15.553 -9.060 -14.194 1.00 94.44 91 TYR A O 1
ATOM 733 N N . GLU A 1 92 ? 14.587 -9.406 -12.216 1.00 93.00 92 GLU A N 1
ATOM 734 C CA . GLU A 1 92 ? 14.834 -10.853 -12.251 1.00 93.00 92 GLU A CA 1
ATOM 735 C C . GLU A 1 92 ? 13.993 -11.583 -13.306 1.00 93.00 92 GLU A C 1
ATOM 737 O O . GLU A 1 92 ? 14.386 -12.629 -13.820 1.00 93.00 92 GLU A O 1
ATOM 742 N N . THR A 1 93 ? 12.785 -11.087 -13.567 1.00 90.69 93 THR A N 1
ATOM 743 C CA . THR A 1 93 ? 11.820 -11.727 -14.470 1.00 90.69 93 THR A CA 1
ATOM 744 C C . THR A 1 93 ? 12.002 -11.240 -15.909 1.00 90.69 93 THR A C 1
ATOM 746 O O . THR A 1 93 ? 11.863 -12.019 -16.849 1.00 90.69 93 THR A O 1
ATOM 749 N N . ALA A 1 94 ? 12.360 -9.969 -16.083 1.00 91.56 94 ALA A N 1
ATOM 750 C CA . ALA A 1 94 ? 12.642 -9.329 -17.358 1.00 91.56 94 ALA A CA 1
ATOM 751 C C . ALA A 1 94 ? 13.898 -8.439 -17.240 1.00 91.56 94 ALA A C 1
ATOM 753 O O . ALA A 1 94 ? 13.774 -7.221 -17.108 1.00 91.56 94 ALA A O 1
ATOM 754 N N . PRO A 1 95 ? 15.115 -9.011 -17.344 1.00 89.81 95 PRO A N 1
ATOM 755 C CA . PRO A 1 95 ? 16.367 -8.259 -17.182 1.00 89.81 95 PRO A CA 1
ATOM 756 C C . PRO A 1 95 ? 16.530 -7.085 -18.155 1.00 89.81 95 PRO A C 1
ATOM 758 O O . PRO A 1 95 ? 17.098 -6.058 -17.802 1.00 89.81 95 PRO A O 1
ATOM 761 N N . ASN A 1 96 ? 15.989 -7.224 -19.369 1.00 89.75 96 ASN A N 1
ATOM 762 C CA . ASN A 1 96 ? 16.006 -6.189 -20.410 1.00 89.75 96 ASN A CA 1
ATOM 763 C C . ASN A 1 96 ? 14.666 -5.431 -20.507 1.00 89.75 96 ASN A C 1
ATOM 765 O O . ASN A 1 96 ? 14.413 -4.736 -21.491 1.00 89.75 96 ASN A O 1
ATOM 769 N N . GLY A 1 97 ? 13.769 -5.627 -19.538 1.00 87.06 97 GLY A N 1
ATOM 770 C CA . GLY A 1 97 ? 12.451 -5.008 -19.508 1.00 87.06 97 GLY A CA 1
ATOM 771 C C . GLY A 1 97 ? 12.513 -3.535 -19.109 1.00 87.06 97 GLY A C 1
ATOM 772 O O . GLY A 1 97 ? 13.333 -3.127 -18.288 1.00 87.06 97 GLY A O 1
ATOM 773 N N . ASN A 1 98 ? 11.606 -2.727 -19.660 1.00 90.19 98 ASN A N 1
ATOM 774 C CA . ASN A 1 98 ? 11.431 -1.346 -19.224 1.00 90.19 98 ASN A CA 1
ATOM 775 C C . ASN A 1 98 ? 10.462 -1.297 -18.033 1.00 90.19 98 ASN A C 1
ATOM 777 O O . ASN A 1 98 ? 9.254 -1.439 -18.219 1.00 90.19 98 ASN A O 1
ATOM 781 N N . PHE A 1 99 ? 10.977 -1.072 -16.822 1.00 91.88 99 PHE A N 1
ATOM 782 C CA . PHE A 1 99 ? 10.161 -0.999 -15.605 1.00 91.88 99 PHE A CA 1
ATOM 783 C C . PHE A 1 99 ? 9.114 0.121 -15.652 1.00 91.88 99 PHE A C 1
ATOM 785 O O . PHE A 1 99 ? 7.978 -0.081 -15.227 1.00 91.88 99 PHE A O 1
ATOM 792 N N . ALA A 1 100 ? 9.452 1.272 -16.246 1.00 92.00 100 ALA A N 1
ATOM 793 C CA . ALA A 1 100 ? 8.526 2.393 -16.372 1.00 92.00 100 ALA A CA 1
ATOM 794 C C . ALA A 1 100 ? 7.283 2.018 -17.186 1.00 92.00 100 ALA A C 1
ATOM 796 O O . ALA A 1 100 ? 6.190 2.467 -16.859 1.00 92.00 100 ALA A O 1
ATOM 797 N N . SER A 1 101 ? 7.421 1.139 -18.188 1.00 90.94 101 SER A N 1
ATOM 798 C CA . SER A 1 101 ? 6.313 0.735 -19.067 1.00 90.94 101 SER A CA 1
ATOM 799 C C . SER A 1 101 ? 5.129 0.087 -18.340 1.00 90.94 101 SER A C 1
ATOM 801 O O . SER A 1 101 ? 4.010 0.148 -18.845 1.00 90.94 101 SER A O 1
ATOM 803 N N . LEU A 1 102 ? 5.349 -0.466 -17.141 1.00 90.25 102 LEU A N 1
ATOM 804 C CA . LEU A 1 102 ? 4.285 -1.024 -16.307 1.00 90.25 102 LEU A CA 1
ATOM 805 C C . LEU A 1 102 ? 3.359 0.043 -15.707 1.00 90.25 102 LEU A C 1
ATOM 807 O O . LEU A 1 102 ? 2.238 -0.289 -15.333 1.00 90.25 102 LEU A O 1
ATOM 811 N N . PHE A 1 103 ? 3.815 1.296 -15.613 1.00 90.94 103 PHE A N 1
ATOM 812 C CA . PHE A 1 103 ? 3.167 2.371 -14.852 1.00 90.94 103 PHE A CA 1
ATOM 813 C C . PHE A 1 103 ? 2.905 3.642 -15.675 1.00 90.94 103 PHE A C 1
ATOM 815 O O . PHE A 1 103 ? 2.585 4.690 -15.117 1.00 90.94 103 PHE A O 1
ATOM 822 N N . ILE A 1 104 ? 3.023 3.575 -17.005 1.00 86.81 104 ILE A N 1
ATOM 823 C CA . ILE A 1 104 ? 2.648 4.686 -17.892 1.00 86.81 104 ILE A CA 1
ATOM 824 C C . ILE A 1 104 ? 1.125 4.733 -17.975 1.00 86.81 104 ILE A C 1
ATOM 826 O O . ILE A 1 104 ? 0.504 4.013 -18.763 1.00 86.81 104 ILE A O 1
ATOM 830 N N . ASN A 1 105 ? 0.510 5.549 -17.128 1.00 79.62 105 ASN A N 1
ATOM 831 C CA . ASN A 1 105 ? -0.934 5.726 -17.070 1.00 79.62 105 ASN A CA 1
ATOM 832 C C . ASN A 1 105 ? -1.291 7.208 -16.837 1.00 79.62 105 ASN A C 1
ATOM 834 O O . ASN A 1 105 ? -0.426 8.051 -16.605 1.00 79.62 105 ASN A O 1
ATOM 838 N N . SER A 1 106 ? -2.582 7.541 -16.894 1.00 64.38 106 SER A N 1
ATOM 839 C CA . SER A 1 106 ? -3.063 8.914 -16.676 1.00 64.38 106 SER A CA 1
ATOM 840 C C . SER A 1 106 ? -2.937 9.411 -15.231 1.00 64.38 106 SER A C 1
ATOM 842 O O . SER A 1 106 ? -3.038 10.616 -15.002 1.00 64.38 106 SER A O 1
ATOM 844 N N . HIS A 1 107 ? -2.758 8.503 -14.269 1.00 72.25 107 HIS A N 1
ATOM 845 C CA . HIS A 1 107 ? -2.654 8.807 -12.842 1.00 72.25 107 HIS A CA 1
ATOM 846 C C . HIS A 1 107 ? -1.230 9.237 -12.459 1.00 72.25 107 HIS A C 1
ATOM 848 O O . HIS A 1 107 ? -1.055 10.175 -11.693 1.00 72.25 107 HIS A O 1
ATOM 854 N N . LEU A 1 108 ? -0.213 8.634 -13.074 1.00 80.31 108 LEU A N 1
ATOM 855 C CA . LEU A 1 108 ? 1.204 8.898 -12.846 1.00 80.31 108 LEU A CA 1
ATOM 856 C C . LEU A 1 108 ? 1.794 9.703 -14.008 1.00 80.31 108 LEU A C 1
ATOM 858 O O . LEU A 1 108 ? 2.685 9.245 -14.720 1.00 80.31 108 LEU A O 1
ATOM 862 N N . GLN A 1 109 ? 1.325 10.943 -14.179 1.00 78.81 109 GLN A N 1
ATOM 863 C CA . GLN A 1 109 ? 1.748 11.832 -15.279 1.00 78.81 109 GLN A CA 1
ATOM 864 C C . GLN A 1 109 ? 3.256 12.142 -15.290 1.00 78.81 109 GLN A C 1
ATOM 866 O O . GLN A 1 109 ? 3.805 12.568 -16.303 1.00 78.81 109 GLN A O 1
ATOM 871 N N . GLN A 1 110 ? 3.925 11.924 -14.159 1.00 82.56 110 GLN A N 1
ATOM 872 C CA . GLN A 1 110 ? 5.365 12.098 -13.976 1.00 82.56 110 GLN A CA 1
ATOM 873 C C . GLN A 1 110 ? 6.220 10.954 -14.549 1.00 82.56 110 GLN A C 1
ATOM 875 O O . GLN A 1 110 ? 7.431 11.118 -14.686 1.00 82.56 110 GLN A O 1
ATOM 880 N N . ILE A 1 111 ? 5.616 9.812 -14.900 1.00 88.56 111 ILE A N 1
ATOM 881 C CA . ILE A 1 111 ? 6.321 8.651 -15.455 1.00 88.56 111 ILE A CA 1
ATOM 882 C C . ILE A 1 111 ? 6.159 8.619 -16.975 1.00 88.56 111 ILE A C 1
ATOM 884 O O . ILE A 1 111 ? 5.056 8.693 -17.511 1.00 88.56 111 ILE A O 1
ATOM 888 N N . ASN A 1 112 ? 7.274 8.456 -17.683 1.00 88.56 112 ASN A N 1
ATOM 889 C CA . ASN A 1 112 ? 7.304 8.250 -19.126 1.00 88.56 112 ASN A CA 1
ATOM 890 C C . ASN A 1 112 ? 8.218 7.066 -19.488 1.00 88.56 112 ASN A C 1
ATOM 892 O O . ASN A 1 112 ? 8.892 6.499 -18.633 1.00 88.56 112 ASN A O 1
ATOM 896 N N . TYR A 1 113 ? 8.265 6.691 -20.771 1.00 87.00 113 TYR A N 1
ATOM 897 C CA . TYR A 1 113 ? 9.078 5.560 -21.246 1.00 87.00 113 TYR A CA 1
ATOM 898 C C . TYR A 1 113 ? 10.582 5.684 -20.954 1.00 87.00 113 TYR A C 1
ATOM 900 O O . TYR A 1 113 ? 11.262 4.662 -20.913 1.00 87.00 113 TYR A O 1
ATOM 908 N N . ASN A 1 114 ? 11.093 6.902 -20.763 1.00 89.00 114 ASN A N 1
ATOM 909 C CA . ASN A 1 114 ? 12.504 7.177 -20.494 1.00 89.00 114 ASN A CA 1
ATOM 910 C C . ASN A 1 114 ? 12.798 7.359 -18.995 1.00 89.00 114 ASN A C 1
ATOM 912 O O . ASN A 1 114 ? 13.943 7.637 -18.641 1.00 89.00 114 ASN A O 1
ATOM 916 N N . SER A 1 115 ? 11.792 7.247 -18.121 1.00 91.12 115 SER A N 1
ATOM 917 C CA . SER A 1 115 ? 11.983 7.348 -16.674 1.00 91.12 115 SER A CA 1
ATOM 918 C C . SER A 1 115 ? 12.901 6.234 -16.170 1.00 91.12 115 SER A C 1
ATOM 920 O O . SER A 1 115 ? 12.758 5.072 -16.556 1.00 91.12 115 SER A O 1
ATOM 922 N N . SER A 1 116 ? 13.841 6.589 -15.292 1.00 92.38 116 SER A N 1
ATOM 923 C CA . SER A 1 116 ? 14.729 5.612 -14.659 1.00 92.38 116 SER A CA 1
ATOM 924 C C . SER A 1 116 ? 13.968 4.726 -13.667 1.00 92.38 116 SER A C 1
ATOM 926 O O . SER A 1 116 ? 12.874 5.074 -13.210 1.00 92.38 116 SER A O 1
ATOM 928 N N . LYS A 1 117 ? 14.560 3.585 -13.290 1.00 91.81 117 LYS A N 1
ATOM 929 C CA . LYS A 1 117 ? 14.027 2.711 -12.232 1.00 91.81 117 LYS A CA 1
ATOM 930 C C . LYS A 1 117 ? 13.769 3.515 -10.955 1.00 91.81 117 LYS A C 1
ATOM 932 O O . LYS A 1 117 ? 12.714 3.389 -10.339 1.00 91.81 117 LYS A O 1
ATOM 937 N N . GLU A 1 118 ? 14.723 4.356 -10.577 1.00 92.94 118 GLU A N 1
ATOM 938 C CA . GLU A 1 118 ? 14.699 5.146 -9.352 1.00 92.94 118 GLU A CA 1
ATOM 939 C C . GLU A 1 118 ? 13.589 6.199 -9.380 1.00 92.94 118 GLU A C 1
ATOM 941 O O . GLU A 1 118 ? 12.918 6.406 -8.367 1.00 92.94 118 GLU A O 1
ATOM 946 N N . ASP A 1 119 ? 13.357 6.835 -10.530 1.00 92.62 119 ASP A N 1
ATOM 947 C CA . ASP A 1 119 ? 12.280 7.818 -10.688 1.00 92.62 119 ASP A CA 1
ATOM 948 C C . ASP A 1 119 ? 10.902 7.160 -10.574 1.00 92.62 119 ASP A C 1
ATOM 950 O O . ASP A 1 119 ? 10.017 7.688 -9.900 1.00 92.62 119 ASP A O 1
ATOM 954 N N . VAL A 1 120 ? 10.734 5.972 -11.165 1.00 93.12 120 VAL A N 1
ATOM 955 C CA . VAL A 1 120 ? 9.493 5.190 -11.053 1.00 93.12 120 VAL A CA 1
ATOM 956 C C . VAL A 1 120 ? 9.251 4.772 -9.602 1.00 93.12 120 VAL A C 1
ATOM 958 O O . VAL A 1 120 ? 8.150 4.960 -9.093 1.00 93.12 120 VAL A O 1
ATOM 961 N N . ILE A 1 121 ? 10.271 4.269 -8.896 1.00 92.88 121 ILE A N 1
ATOM 962 C CA . ILE A 1 121 ? 10.146 3.897 -7.475 1.00 92.88 121 ILE A CA 1
ATOM 963 C C . ILE A 1 121 ? 9.730 5.105 -6.628 1.00 92.88 121 ILE A C 1
ATOM 965 O O . ILE A 1 121 ? 8.840 4.982 -5.786 1.00 92.88 121 ILE A O 1
ATOM 969 N N . LYS A 1 122 ? 10.341 6.276 -6.845 1.00 92.56 122 LYS A N 1
ATOM 970 C CA . LYS A 1 122 ? 9.979 7.507 -6.124 1.00 92.56 122 LYS A CA 1
ATOM 971 C C . LYS A 1 122 ? 8.533 7.915 -6.388 1.00 92.56 122 LYS A C 1
ATOM 973 O O . LYS A 1 122 ? 7.815 8.224 -5.442 1.00 92.56 122 LYS A O 1
ATOM 978 N N . ALA A 1 123 ? 8.103 7.879 -7.647 1.00 91.44 123 ALA A N 1
ATOM 979 C CA . ALA A 1 123 ? 6.732 8.198 -8.029 1.00 91.44 123 ALA A CA 1
ATOM 980 C C . ALA A 1 123 ? 5.716 7.256 -7.360 1.00 91.44 123 ALA A C 1
ATOM 982 O O . ALA A 1 123 ? 4.722 7.722 -6.811 1.00 91.44 123 ALA A O 1
ATOM 983 N N . LEU A 1 124 ? 5.995 5.948 -7.339 1.00 90.88 124 LEU A N 1
ATOM 984 C CA . LEU A 1 124 ? 5.140 4.954 -6.683 1.00 90.88 124 LEU A CA 1
ATOM 985 C C . LEU A 1 124 ? 5.080 5.140 -5.161 1.00 90.88 124 LEU A C 1
ATOM 987 O O . LEU A 1 124 ? 4.016 4.983 -4.567 1.00 90.88 124 LEU A O 1
ATOM 991 N N . LYS A 1 125 ? 6.202 5.492 -4.522 1.00 90.06 125 LYS A N 1
ATOM 992 C CA . LYS A 1 125 ? 6.241 5.788 -3.081 1.00 90.06 125 LYS A CA 1
ATOM 993 C C . LYS A 1 125 ? 5.447 7.041 -2.730 1.00 90.06 125 LYS A C 1
ATOM 995 O O . LYS A 1 125 ? 4.703 7.012 -1.757 1.00 90.06 125 LYS A O 1
ATOM 1000 N N . SER A 1 126 ? 5.560 8.093 -3.541 1.00 90.00 126 SER A N 1
ATOM 1001 C CA . SER A 1 126 ? 4.762 9.313 -3.371 1.00 90.00 126 SER A CA 1
ATOM 1002 C C . SER A 1 126 ? 3.270 9.002 -3.441 1.00 90.00 126 SER A C 1
ATOM 1004 O O . SER A 1 126 ? 2.531 9.342 -2.527 1.00 90.00 126 SER A O 1
ATOM 1006 N N . GLU A 1 127 ? 2.842 8.276 -4.474 1.00 88.06 127 GLU A N 1
ATOM 1007 C CA . GLU A 1 127 ? 1.433 7.922 -4.656 1.00 88.06 127 GLU A CA 1
ATOM 1008 C C . GLU A 1 127 ? 0.907 7.034 -3.518 1.00 88.06 127 GLU A C 1
ATOM 1010 O O . GLU A 1 127 ? -0.218 7.201 -3.048 1.00 88.06 127 GLU A O 1
ATOM 1015 N N . ARG A 1 128 ? 1.736 6.109 -3.018 1.00 86.94 128 ARG A N 1
ATOM 1016 C CA . ARG A 1 128 ? 1.420 5.319 -1.822 1.00 86.94 128 ARG A CA 1
ATOM 1017 C C . ARG A 1 128 ? 1.206 6.217 -0.604 1.00 86.94 128 ARG A C 1
ATOM 1019 O O . ARG A 1 128 ? 0.235 6.024 0.126 1.00 86.94 128 ARG A O 1
ATOM 1026 N N . ASP A 1 129 ? 2.110 7.158 -0.359 1.00 87.62 129 ASP A N 1
ATOM 1027 C CA . ASP A 1 129 ? 2.035 8.045 0.801 1.00 87.62 129 ASP A CA 1
ATOM 1028 C C . ASP A 1 129 ? 0.814 8.978 0.716 1.00 87.62 129 ASP A C 1
ATOM 1030 O O . ASP A 1 129 ? 0.100 9.134 1.710 1.00 87.62 129 ASP A O 1
ATOM 1034 N N . ASP A 1 130 ? 0.496 9.484 -0.478 1.00 87.81 130 ASP A N 1
ATOM 1035 C CA . ASP A 1 130 ? -0.713 10.269 -0.749 1.00 87.81 130 ASP A CA 1
ATOM 1036 C C . ASP A 1 130 ? -1.987 9.440 -0.516 1.00 87.81 130 ASP A C 1
ATOM 1038 O O . ASP A 1 130 ? -2.953 9.904 0.104 1.00 87.81 130 ASP A O 1
ATOM 1042 N N . ALA A 1 131 ? -1.997 8.179 -0.958 1.00 84.69 131 ALA A N 1
ATOM 1043 C CA . ALA A 1 131 ? -3.095 7.255 -0.699 1.00 84.69 131 ALA A CA 1
ATOM 1044 C C . ALA A 1 131 ? -3.287 7.010 0.808 1.00 84.69 131 ALA A C 1
ATOM 1046 O O . ALA A 1 131 ? -4.419 7.065 1.297 1.00 84.69 131 ALA A O 1
ATOM 1047 N N . ILE A 1 132 ? -2.201 6.802 1.562 1.00 84.88 132 ILE A N 1
ATOM 1048 C CA . ILE A 1 132 ? -2.240 6.640 3.024 1.00 84.88 132 ILE A CA 1
ATOM 1049 C 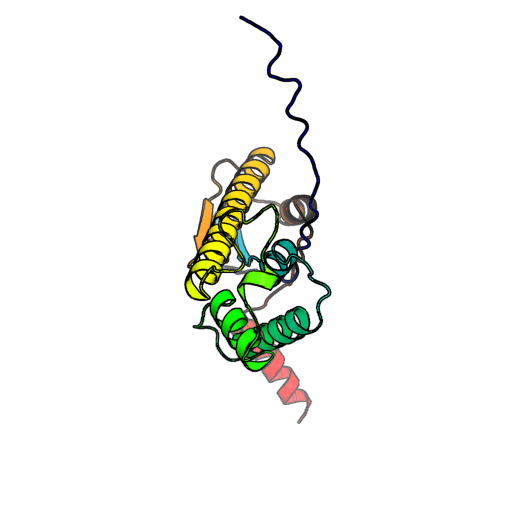C . ILE A 1 132 ? -2.792 7.904 3.695 1.00 84.88 132 ILE A C 1
ATOM 1051 O O . ILE A 1 132 ? -3.663 7.807 4.562 1.00 84.88 132 I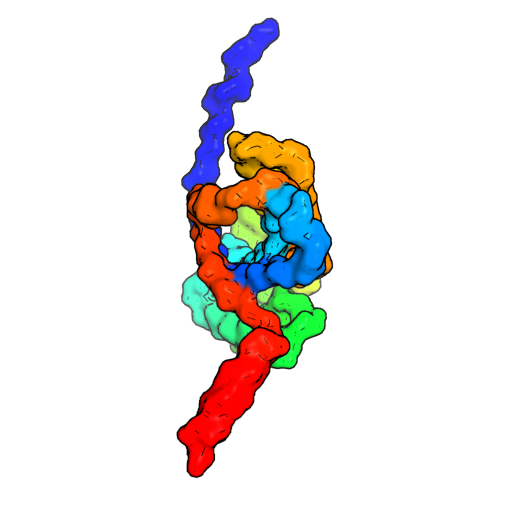LE A O 1
ATOM 1055 N N . GLU A 1 133 ? -2.342 9.093 3.290 1.00 87.50 133 GLU A N 1
ATOM 1056 C CA . GLU A 1 133 ? -2.831 10.351 3.858 1.00 87.50 133 GLU A CA 1
ATOM 1057 C C . GLU A 1 133 ? -4.333 10.541 3.599 1.00 87.50 133 GLU A C 1
ATOM 1059 O O . GLU A 1 133 ? -5.094 10.920 4.498 1.00 87.50 133 GLU A O 1
ATOM 1064 N N . ASN A 1 134 ? -4.788 10.221 2.387 1.00 84.94 134 ASN A N 1
ATOM 1065 C CA . ASN A 1 134 ? -6.202 10.262 2.032 1.00 84.94 134 ASN A CA 1
ATOM 1066 C C . ASN A 1 134 ? -7.027 9.268 2.860 1.00 84.94 134 ASN A C 1
ATOM 1068 O O . ASN A 1 134 ? -8.102 9.627 3.348 1.00 84.94 134 ASN A O 1
ATOM 1072 N N . ILE A 1 135 ? -6.514 8.057 3.096 1.00 83.25 135 ILE A N 1
ATOM 1073 C CA . ILE A 1 135 ? -7.145 7.077 3.990 1.00 83.25 135 ILE A CA 1
ATOM 1074 C C . ILE A 1 135 ? -7.253 7.645 5.411 1.00 83.25 135 ILE A C 1
ATOM 1076 O O . ILE A 1 135 ? -8.340 7.618 5.987 1.00 83.25 135 ILE A O 1
ATOM 1080 N N . CYS A 1 136 ? -6.190 8.234 5.963 1.00 85.12 136 CYS A N 1
ATOM 1081 C CA . CYS A 1 136 ? -6.217 8.858 7.291 1.00 85.12 136 CYS A CA 1
ATOM 1082 C C . CYS A 1 136 ? -7.272 9.973 7.394 1.00 85.12 136 CYS A C 1
ATOM 1084 O O . CYS A 1 136 ? -8.010 10.037 8.383 1.00 85.12 136 CYS A O 1
ATOM 1086 N N . LYS A 1 137 ? -7.394 10.822 6.363 1.00 85.62 137 LYS A N 1
ATOM 1087 C CA . LYS A 1 137 ? -8.410 11.888 6.294 1.00 85.62 137 LYS A CA 1
ATOM 1088 C C . LYS A 1 137 ? -9.823 11.314 6.280 1.00 85.62 137 LYS A C 1
ATOM 1090 O O . LYS A 1 137 ? -10.673 11.752 7.057 1.00 85.62 137 LYS A O 1
ATOM 1095 N N . VAL A 1 138 ? -10.071 10.315 5.432 1.00 84.12 138 VAL A N 1
ATOM 1096 C CA . VAL A 1 138 ? -11.378 9.649 5.337 1.00 84.12 138 VAL A CA 1
ATOM 1097 C C . VAL A 1 138 ? -11.728 8.959 6.653 1.00 84.12 138 VAL A C 1
ATOM 1099 O O . VAL A 1 138 ? -12.840 9.136 7.145 1.00 84.12 138 VAL A O 1
ATOM 1102 N N . LEU A 1 139 ? -10.790 8.229 7.260 1.00 81.75 139 LEU A N 1
ATOM 1103 C CA . LEU A 1 139 ? -10.994 7.579 8.554 1.00 81.75 139 LEU A CA 1
ATOM 1104 C C . LEU A 1 139 ? -11.341 8.601 9.636 1.00 81.75 139 LEU A C 1
ATOM 1106 O O . LEU A 1 139 ? -12.349 8.438 10.318 1.00 81.75 139 LEU A O 1
ATOM 1110 N N . SER A 1 140 ? -10.575 9.688 9.738 1.00 85.00 140 SER A N 1
ATOM 1111 C CA . SER A 1 140 ? -10.828 10.767 10.701 1.00 85.00 140 SER A CA 1
ATOM 1112 C C . SER A 1 140 ? -12.225 11.368 10.532 1.00 85.00 140 SER A C 1
ATOM 1114 O O . SER A 1 140 ? -12.953 11.541 11.509 1.00 85.00 140 SER A O 1
ATOM 1116 N N . PHE A 1 141 ? -12.638 11.625 9.288 1.00 83.75 141 PHE A N 1
ATOM 1117 C CA . PHE A 1 141 ? -13.969 12.147 8.986 1.00 83.75 141 PHE A CA 1
ATOM 1118 C C . PHE A 1 141 ? -15.081 11.166 9.390 1.00 83.75 141 PHE A C 1
ATOM 1120 O O . PHE A 1 141 ? -16.028 11.544 10.077 1.00 83.75 141 PHE A O 1
ATOM 1127 N N . ARG A 1 142 ? -14.938 9.883 9.038 1.00 79.81 142 ARG A N 1
ATOM 1128 C CA . ARG A 1 142 ? -15.912 8.831 9.376 1.00 79.81 142 ARG A CA 1
ATOM 1129 C C . ARG A 1 142 ? -16.013 8.582 10.879 1.00 79.81 142 ARG A C 1
ATOM 1131 O O . ARG A 1 142 ? -17.098 8.305 11.384 1.00 79.81 142 ARG A O 1
ATOM 1138 N N . ILE A 1 143 ? -14.898 8.692 11.598 1.00 81.06 143 ILE A N 1
ATOM 1139 C CA . ILE A 1 143 ? -14.873 8.626 13.061 1.00 81.06 143 ILE A CA 1
ATOM 1140 C C . ILE A 1 143 ? -15.568 9.862 13.671 1.00 81.06 143 ILE A C 1
ATOM 1142 O O . ILE A 1 143 ? -16.298 9.750 14.659 1.00 81.06 143 ILE A O 1
ATOM 1146 N N . GLY A 1 144 ? -15.425 11.032 13.047 1.00 79.50 144 GLY A N 1
ATOM 1147 C CA . GLY A 1 144 ? -16.177 12.233 13.408 1.00 79.50 144 GLY A CA 1
ATOM 1148 C C . GLY A 1 144 ? -17.695 12.057 13.267 1.00 79.50 144 GLY A C 1
ATOM 1149 O O . GLY A 1 144 ? -18.437 12.416 14.184 1.00 79.50 144 GLY A O 1
ATOM 1150 N N . ASP A 1 145 ? -18.159 11.434 12.177 1.00 78.69 145 ASP A N 1
ATOM 1151 C CA . ASP A 1 145 ? -19.588 11.180 11.913 1.00 78.69 145 ASP A CA 1
ATOM 1152 C C . ASP A 1 145 ? -20.264 10.323 13.002 1.00 78.69 145 ASP A C 1
ATOM 1154 O O . ASP A 1 145 ? -21.459 10.464 13.268 1.00 78.69 145 ASP A O 1
ATOM 1158 N N . ILE A 1 146 ? -19.511 9.444 13.671 1.00 72.62 146 ILE A N 1
ATOM 1159 C CA . ILE A 1 146 ? -20.027 8.579 14.747 1.00 72.62 146 ILE A CA 1
ATOM 1160 C C . ILE A 1 146 ? -20.000 9.256 16.123 1.00 72.62 146 ILE A C 1
ATOM 1162 O O . ILE A 1 146 ? -20.402 8.648 17.117 1.00 72.62 146 ILE A O 1
ATOM 1166 N N . GLY A 1 147 ? -19.560 10.516 16.180 1.00 76.56 147 GLY A N 1
ATOM 1167 C CA . GLY A 1 147 ? -19.536 11.330 17.390 1.00 76.56 147 GLY A CA 1
ATOM 1168 C C . GLY A 1 147 ? -18.315 11.104 18.281 1.00 76.56 147 GLY A C 1
ATOM 1169 O O . GLY A 1 147 ? -18.289 11.626 19.396 1.00 76.56 147 GLY A O 1
ATOM 1170 N N . ILE A 1 148 ? -17.298 10.370 17.814 1.00 80.25 148 ILE A N 1
ATOM 1171 C CA . ILE A 1 148 ? -16.033 10.208 18.539 1.00 80.25 148 ILE A CA 1
ATOM 1172 C C . ILE A 1 148 ? -15.137 11.397 18.185 1.00 80.25 148 ILE A C 1
ATOM 1174 O O . ILE A 1 148 ? -14.547 11.459 17.111 1.00 80.25 148 ILE A O 1
ATOM 1178 N N . ARG A 1 149 ? -15.066 12.377 19.090 1.00 73.38 149 ARG A N 1
ATOM 1179 C CA . ARG A 1 149 ? -14.387 13.664 18.842 1.00 73.38 149 ARG A CA 1
ATOM 1180 C C . ARG A 1 149 ? -12.883 13.668 19.130 1.00 73.38 149 ARG A C 1
ATOM 1182 O O . ARG A 1 149 ? -12.189 14.533 18.616 1.00 73.38 149 ARG A O 1
ATOM 1189 N N . ASN A 1 150 ? -12.393 12.711 19.918 1.00 80.00 150 ASN A N 1
ATOM 1190 C CA . ASN A 1 150 ? -11.004 12.655 20.392 1.00 80.00 150 ASN A CA 1
ATOM 1191 C C . ASN A 1 150 ? -10.289 11.392 19.894 1.00 80.00 150 ASN A C 1
ATOM 1193 O O . ASN A 1 150 ? -9.557 10.753 20.642 1.00 80.00 150 ASN A O 1
ATOM 1197 N N . ALA A 1 151 ? -10.569 10.980 18.661 1.00 84.62 151 ALA A N 1
ATOM 1198 C CA . ALA A 1 151 ? -9.854 9.869 18.056 1.00 84.62 151 ALA A CA 1
ATOM 1199 C C . ALA A 1 151 ? -8.455 10.297 17.613 1.00 84.62 151 ALA A C 1
ATOM 1201 O O . ALA A 1 151 ? -8.276 11.387 17.071 1.00 84.62 151 ALA A O 1
ATOM 1202 N N . ASN A 1 152 ? -7.486 9.413 17.812 1.00 85.06 152 ASN A N 1
ATOM 1203 C CA . ASN A 1 152 ? -6.129 9.581 17.325 1.00 85.06 152 ASN A CA 1
ATOM 1204 C C . ASN A 1 152 ? -5.940 8.690 16.094 1.00 85.06 152 ASN A C 1
ATOM 1206 O O . ASN A 1 152 ? -6.193 7.490 16.165 1.00 85.06 152 ASN A O 1
ATOM 1210 N N . VAL A 1 153 ? -5.532 9.269 14.966 1.00 85.75 153 VAL A N 1
ATOM 1211 C CA . VAL A 1 153 ? -5.232 8.543 13.722 1.00 85.75 153 VAL A CA 1
ATOM 1212 C C . VAL A 1 153 ? -3.837 8.964 13.285 1.00 85.75 153 VAL A C 1
ATOM 1214 O O . VAL A 1 153 ? -3.620 10.133 12.973 1.00 85.75 153 VAL A O 1
ATOM 1217 N N . GLN A 1 154 ? -2.887 8.032 13.288 1.00 85.19 154 GLN A N 1
ATOM 1218 C CA . GLN A 1 154 ? -1.481 8.316 13.002 1.00 85.19 154 GLN A CA 1
ATOM 1219 C C . GLN A 1 154 ? -0.912 7.311 12.007 1.00 85.19 154 GLN A C 1
ATOM 1221 O O . GLN A 1 154 ? -1.174 6.117 12.112 1.00 85.19 154 GLN A O 1
ATOM 1226 N N . LYS A 1 155 ? -0.091 7.779 11.062 1.00 85.81 155 LYS A N 1
ATOM 1227 C CA . LYS A 1 155 ? 0.731 6.892 10.230 1.00 85.81 155 LYS A CA 1
ATOM 1228 C C . LYS A 1 155 ? 1.867 6.337 11.091 1.00 85.81 155 LYS A C 1
ATOM 1230 O O . LYS A 1 155 ? 2.585 7.110 11.720 1.00 85.81 155 LYS A O 1
ATOM 1235 N N . LEU A 1 156 ? 2.020 5.021 11.095 1.00 77.12 156 LEU A N 1
ATOM 1236 C CA . LEU A 1 156 ? 3.171 4.328 11.650 1.00 77.12 156 LEU A CA 1
ATOM 1237 C C . LEU A 1 156 ? 4.107 3.950 10.499 1.00 77.12 156 LEU A C 1
ATOM 1239 O O . LEU A 1 156 ? 3.740 3.171 9.616 1.00 77.12 156 LEU A O 1
ATOM 1243 N N . ASP A 1 157 ? 5.316 4.503 10.553 1.00 68.06 157 ASP A N 1
ATOM 1244 C CA . ASP A 1 157 ? 6.458 4.142 9.712 1.00 68.06 157 ASP A CA 1
ATOM 1245 C C . ASP A 1 157 ? 6.252 4.320 8.189 1.00 68.06 157 ASP A C 1
ATOM 1247 O O . ASP A 1 157 ? 5.220 4.789 7.699 1.00 68.06 157 ASP A O 1
ATOM 1251 N N . ASP A 1 158 ? 7.272 3.936 7.416 1.00 63.09 158 ASP A N 1
ATOM 1252 C CA . ASP A 1 158 ? 7.225 3.837 5.947 1.00 63.09 158 ASP A CA 1
ATOM 1253 C C . ASP A 1 158 ? 6.586 2.523 5.460 1.00 63.09 158 ASP A C 1
ATOM 1255 O O . ASP A 1 158 ? 6.404 2.309 4.262 1.00 63.09 158 ASP A O 1
ATOM 1259 N N . LEU A 1 159 ? 6.212 1.639 6.391 1.00 62.50 159 LEU A N 1
ATOM 1260 C CA . LEU A 1 159 ? 5.638 0.317 6.121 1.00 62.50 159 LEU A CA 1
ATOM 1261 C C . LEU A 1 159 ? 4.144 0.361 5.753 1.00 62.50 159 LEU A C 1
ATOM 1263 O O . LEU A 1 159 ? 3.545 -0.684 5.488 1.00 62.50 159 LEU A O 1
ATOM 1267 N N . GLY A 1 160 ? 3.536 1.551 5.733 1.00 71.69 160 GLY A N 1
ATOM 1268 C CA . GLY A 1 160 ? 2.126 1.736 5.384 1.00 71.69 160 GLY A CA 1
ATOM 1269 C C . GLY A 1 160 ? 1.168 1.269 6.479 1.00 71.69 160 GLY A C 1
ATOM 1270 O O . GLY A 1 160 ? 0.087 0.756 6.182 1.00 71.69 160 GLY A O 1
ATOM 1271 N N . LEU A 1 161 ? 1.570 1.410 7.744 1.00 79.12 161 LEU A N 1
ATOM 1272 C CA . LEU A 1 161 ? 0.724 1.119 8.895 1.00 79.12 161 LEU A CA 1
ATOM 1273 C C . LEU A 1 161 ? 0.027 2.401 9.373 1.00 79.12 161 LEU A C 1
ATOM 1275 O O . LEU A 1 161 ? 0.572 3.498 9.289 1.00 79.12 161 LEU A O 1
ATOM 1279 N N . ILE A 1 162 ? -1.197 2.275 9.878 1.00 82.75 162 ILE A N 1
ATOM 1280 C CA . ILE A 1 162 ? -1.987 3.376 10.438 1.00 82.75 162 ILE A CA 1
ATOM 1281 C C . ILE A 1 162 ? -2.489 2.941 11.812 1.00 82.75 162 ILE A C 1
ATOM 1283 O O . ILE A 1 162 ? -3.278 2.004 11.917 1.00 82.75 162 ILE A O 1
ATOM 1287 N N . LEU A 1 163 ? -2.042 3.619 12.863 1.00 82.81 163 LEU A N 1
ATOM 1288 C CA . LEU A 1 163 ? -2.550 3.464 14.220 1.00 82.81 163 LEU A CA 1
ATOM 1289 C C . LEU A 1 163 ? -3.832 4.269 14.389 1.00 82.81 163 LEU A C 1
ATOM 1291 O O . LEU A 1 163 ? -3.875 5.456 14.060 1.00 82.81 163 LEU A O 1
ATOM 1295 N N . VAL A 1 164 ? -4.854 3.635 14.952 1.00 83.44 164 VAL A N 1
ATOM 1296 C CA . VAL A 1 164 ? -6.105 4.291 15.310 1.00 83.44 164 VAL A CA 1
ATOM 1297 C C . VAL A 1 164 ? -6.443 3.995 16.764 1.00 83.44 164 VAL A C 1
ATOM 1299 O O . VAL A 1 164 ? -6.581 2.838 17.161 1.00 83.44 164 VAL A O 1
ATOM 1302 N N . GLU A 1 165 ? -6.633 5.053 17.545 1.00 80.81 165 GLU A N 1
ATOM 1303 C CA . GLU A 1 165 ? -7.051 4.983 18.942 1.00 80.81 165 GLU A CA 1
ATOM 1304 C C . GLU A 1 165 ? -8.380 5.712 19.100 1.00 80.81 165 GLU A C 1
ATOM 1306 O O . GLU A 1 165 ? -8.529 6.891 18.769 1.00 80.81 165 GLU A O 1
ATOM 1311 N N . LEU A 1 166 ? -9.370 4.989 19.604 1.00 81.00 166 LEU A N 1
ATOM 1312 C CA . LEU A 1 166 ? -10.732 5.457 19.763 1.00 81.00 166 LEU A CA 1
ATOM 1313 C C . LEU A 1 166 ? -11.126 5.392 21.249 1.00 81.00 166 LEU A C 1
ATOM 1315 O O . LEU A 1 166 ? -11.439 4.307 21.754 1.00 81.00 166 LEU A O 1
ATOM 1319 N N . PRO A 1 167 ? -11.137 6.525 21.971 1.00 79.25 167 PRO A N 1
ATOM 1320 C CA . PRO A 1 167 ? -11.538 6.549 23.373 1.00 79.25 167 PRO A CA 1
ATOM 1321 C C . PRO A 1 167 ? -13.065 6.485 23.534 1.00 79.25 167 PRO A C 1
ATOM 1323 O O . PRO A 1 167 ? -13.820 6.979 22.694 1.00 79.25 167 PRO A O 1
ATOM 1326 N N . GLY A 1 168 ? -13.534 5.921 24.648 1.00 72.31 168 GLY A N 1
ATOM 1327 C CA . GLY A 1 168 ? -14.938 5.985 25.071 1.00 72.31 168 GLY A CA 1
ATOM 1328 C C . GLY A 1 168 ? -15.909 5.061 24.324 1.00 72.31 168 GLY A C 1
ATOM 1329 O O . GLY A 1 168 ? -17.124 5.277 24.385 1.00 72.31 168 GLY A O 1
ATOM 1330 N N . ILE A 1 169 ? -15.425 4.039 23.608 1.00 70.44 169 ILE A N 1
ATOM 1331 C CA . ILE A 1 169 ? -16.299 3.078 22.922 1.00 70.44 169 ILE A CA 1
ATOM 1332 C C . ILE A 1 169 ? -16.804 2.026 23.901 1.00 70.44 169 ILE A C 1
ATOM 1334 O O . ILE A 1 169 ? -16.060 1.172 24.375 1.00 70.44 169 ILE A O 1
ATOM 1338 N N . LYS A 1 170 ? -18.119 2.040 24.119 1.00 64.50 170 LYS A N 1
ATOM 1339 C CA . LYS A 1 170 ? -18.826 1.039 24.930 1.00 64.50 170 LYS A CA 1
ATOM 1340 C C . LYS A 1 170 ? -19.203 -0.223 24.146 1.00 64.50 170 LYS A C 1
ATOM 1342 O O . LYS A 1 170 ? -19.354 -1.283 24.741 1.00 64.50 170 LYS A O 1
ATOM 1347 N N . GLU A 1 171 ? -19.350 -0.119 22.822 1.00 65.81 171 GLU A N 1
ATOM 1348 C CA . GLU A 1 171 ? -19.801 -1.211 21.948 1.00 65.81 171 GLU A CA 1
ATOM 1349 C C . GLU A 1 171 ? -18.866 -1.412 20.738 1.00 65.81 171 GLU A C 1
ATOM 1351 O O . GLU A 1 171 ? -18.997 -0.716 19.724 1.00 65.81 171 GLU A O 1
ATOM 1356 N N . PRO A 1 172 ? -17.951 -2.397 20.778 1.00 65.38 172 PRO A N 1
ATOM 1357 C CA . PRO A 1 172 ? -17.000 -2.639 19.688 1.00 65.38 172 PRO A CA 1
ATOM 1358 C C . PRO A 1 172 ? -17.663 -3.101 18.381 1.00 65.38 172 PRO A C 1
ATOM 1360 O O . PRO A 1 172 ? -17.191 -2.781 17.288 1.00 65.38 172 PRO A O 1
ATOM 1363 N N . GLY A 1 173 ? -18.810 -3.786 18.462 1.00 64.25 173 GLY A N 1
ATOM 1364 C CA . GLY A 1 173 ? -19.546 -4.260 17.284 1.00 64.25 173 GLY A CA 1
ATOM 1365 C C . GLY A 1 173 ? -20.049 -3.135 16.370 1.00 64.25 173 GLY A C 1
ATOM 1366 O O . GLY A 1 173 ? -20.150 -3.324 15.155 1.00 64.25 173 GLY A O 1
ATOM 1367 N N . ARG A 1 174 ? -20.319 -1.947 16.927 1.00 67.25 174 ARG A N 1
ATOM 1368 C CA . ARG A 1 174 ? -20.742 -0.767 16.161 1.00 67.25 174 ARG A CA 1
ATOM 1369 C C . ARG A 1 174 ? -19.598 -0.211 15.316 1.00 67.25 174 ARG A C 1
ATOM 1371 O O . ARG A 1 174 ? -19.814 0.142 14.160 1.00 67.25 174 ARG A O 1
ATOM 1378 N N . VAL A 1 175 ? -18.385 -0.206 15.861 1.00 67.19 175 VAL A N 1
ATOM 1379 C CA . VAL A 1 175 ? -17.182 0.243 15.149 1.00 67.19 175 VAL A CA 1
ATOM 1380 C C . VAL A 1 175 ? -16.830 -0.712 14.015 1.00 67.19 175 VAL A C 1
ATOM 1382 O O . VAL A 1 175 ? -16.608 -0.256 12.897 1.00 67.19 175 VAL A O 1
ATOM 1385 N N . ARG A 1 176 ? -16.902 -2.030 14.244 1.00 65.00 176 ARG A N 1
ATOM 1386 C CA . ARG A 1 176 ? -16.644 -3.032 13.196 1.00 65.00 176 ARG A CA 1
ATOM 1387 C C . ARG A 1 176 ? -17.570 -2.867 11.989 1.00 65.00 176 ARG A C 1
ATOM 1389 O O . ARG A 1 176 ? -17.092 -2.849 10.862 1.00 65.00 176 ARG A O 1
ATOM 1396 N N . LYS A 1 177 ? -18.879 -2.696 12.211 1.00 66.88 177 LYS A N 1
ATOM 1397 C CA . LYS A 1 177 ? -19.855 -2.497 11.122 1.00 66.88 177 LYS A CA 1
ATOM 1398 C C . LYS A 1 177 ? -19.612 -1.210 10.326 1.00 66.88 177 LYS A C 1
ATOM 1400 O O . LYS A 1 177 ? -19.838 -1.186 9.124 1.00 66.88 177 LYS A O 1
ATOM 1405 N N . LEU A 1 178 ? -19.170 -0.140 10.981 1.00 63.22 178 LEU A N 1
ATOM 1406 C CA . LEU A 1 178 ? -18.983 1.166 10.341 1.00 63.22 178 LEU A CA 1
ATOM 1407 C C . LEU A 1 178 ? -17.662 1.251 9.579 1.00 63.22 178 LEU A C 1
ATOM 1409 O O . LEU A 1 178 ? -17.628 1.769 8.463 1.00 63.22 178 LEU A O 1
ATOM 1413 N N . LEU A 1 179 ? -16.603 0.665 10.138 1.00 64.62 179 LEU A N 1
ATOM 1414 C CA . LEU A 1 179 ? -15.345 0.485 9.427 1.00 64.62 179 LEU A CA 1
ATOM 1415 C C . LEU A 1 179 ? -15.553 -0.446 8.223 1.00 64.62 179 LEU A C 1
ATOM 1417 O O . LEU A 1 179 ? -15.212 -0.052 7.118 1.00 64.62 179 LEU A O 1
ATOM 1421 N N . ALA A 1 180 ? -16.253 -1.577 8.377 1.00 60.41 180 ALA A N 1
ATOM 1422 C CA . ALA A 1 180 ? -16.593 -2.466 7.257 1.00 60.41 180 ALA A CA 1
ATOM 1423 C C . ALA A 1 180 ? -17.413 -1.789 6.137 1.00 60.41 180 ALA A C 1
ATOM 1425 O O . ALA A 1 180 ? -17.306 -2.171 4.979 1.00 60.41 180 ALA A O 1
ATOM 1426 N N . ASN A 1 181 ? -18.213 -0.766 6.455 1.00 57.97 181 ASN A N 1
ATOM 1427 C CA . ASN A 1 181 ? -18.975 -0.009 5.455 1.00 57.97 181 ASN A CA 1
ATOM 1428 C C . ASN A 1 181 ? -18.153 1.089 4.751 1.00 57.97 181 ASN A C 1
ATOM 1430 O O . ASN A 1 181 ? -18.630 1.678 3.782 1.00 57.97 181 ASN A O 1
ATOM 1434 N N . THR A 1 182 ? -16.949 1.403 5.241 1.00 54.81 182 THR A N 1
ATOM 1435 C CA . THR A 1 182 ? -16.084 2.472 4.703 1.00 54.81 182 THR A CA 1
ATOM 1436 C C . THR A 1 182 ? -15.170 1.973 3.572 1.00 54.81 182 THR A C 1
ATOM 1438 O O . THR A 1 182 ? -14.562 2.773 2.868 1.00 54.81 182 THR A O 1
ATOM 1441 N N . GLY A 1 183 ? -15.116 0.662 3.343 1.00 53.47 183 GLY A N 1
ATOM 1442 C CA . GLY A 1 183 ? -14.333 0.007 2.298 1.00 53.47 183 GLY A CA 1
ATOM 1443 C C . GLY A 1 183 ? -14.295 -1.498 2.548 1.00 53.47 183 GLY A C 1
ATOM 1444 O O . GLY A 1 183 ? -14.680 -1.940 3.628 1.00 53.47 183 GLY A O 1
ATOM 1445 N N . ASN A 1 184 ? -13.848 -2.285 1.566 1.00 52.06 184 ASN A N 1
ATOM 1446 C CA . ASN A 1 184 ? -13.648 -3.731 1.719 1.00 52.06 184 ASN A CA 1
ATOM 1447 C C . ASN A 1 184 ? -12.563 -3.975 2.785 1.00 52.06 184 ASN A C 1
ATOM 1449 O O . ASN A 1 184 ? -11.376 -4.009 2.481 1.00 52.06 184 ASN A O 1
ATOM 1453 N N . LEU A 1 185 ? -12.971 -4.051 4.050 1.00 55.66 185 LEU A N 1
ATOM 1454 C CA . LEU A 1 185 ? -12.096 -4.248 5.197 1.00 55.66 185 LEU A CA 1
ATOM 1455 C C . LEU A 1 185 ? -12.355 -5.634 5.770 1.00 55.66 185 LEU A C 1
ATOM 1457 O O . LEU A 1 185 ? -13.437 -5.930 6.281 1.00 55.66 185 LEU A O 1
ATOM 1461 N N . GLU A 1 186 ? -11.337 -6.480 5.688 1.00 49.72 186 GLU A N 1
ATOM 1462 C CA . GLU A 1 186 ? -11.335 -7.787 6.325 1.00 49.72 186 GLU A CA 1
ATOM 1463 C C . GLU A 1 186 ? -10.758 -7.667 7.735 1.00 49.72 186 GLU A C 1
ATOM 1465 O O . GLU A 1 186 ? -9.722 -7.040 7.955 1.00 49.72 186 GLU A O 1
ATOM 1470 N N . PHE A 1 187 ? -11.456 -8.262 8.700 1.00 50.28 187 PHE A N 1
ATOM 1471 C CA . PHE A 1 187 ? -11.064 -8.263 10.104 1.00 50.28 187 PHE A CA 1
ATOM 1472 C C . PHE A 1 187 ? -10.580 -9.663 10.461 1.00 50.28 187 PHE A C 1
ATOM 1474 O O . PHE A 1 187 ? -11.392 -10.589 10.510 1.00 50.28 187 PHE A O 1
ATOM 1481 N N . TRP A 1 188 ? -9.287 -9.801 10.737 1.00 49.72 188 TRP A N 1
ATOM 1482 C CA . TRP A 1 188 ? -8.683 -11.048 11.204 1.00 49.72 188 TRP A CA 1
ATOM 1483 C C . TRP A 1 188 ? -8.339 -10.923 12.683 1.00 49.72 188 TRP A C 1
ATOM 1485 O O . TRP A 1 188 ? -7.565 -10.042 13.038 1.00 49.72 188 TRP A O 1
ATOM 1495 N N . GLU A 1 189 ? -8.890 -11.780 13.541 1.00 47.56 189 GLU A N 1
ATOM 1496 C CA . GLU A 1 189 ? -8.505 -11.813 14.955 1.00 47.56 189 GLU A CA 1
ATOM 1497 C C . GLU A 1 189 ? -7.075 -12.352 15.080 1.00 47.56 189 GLU A C 1
ATOM 1499 O O . GLU A 1 189 ? -6.798 -13.484 14.681 1.00 47.56 189 GLU A O 1
ATOM 1504 N N . THR A 1 190 ? -6.155 -11.548 15.614 1.00 47.53 190 THR A N 1
ATOM 1505 C CA . THR A 1 190 ? -4.823 -12.032 15.995 1.00 47.53 190 THR A CA 1
ATOM 1506 C C . THR A 1 190 ? -4.744 -12.216 17.503 1.00 47.53 190 THR A C 1
ATOM 1508 O O . THR A 1 190 ? -5.141 -11.322 18.251 1.00 47.53 190 THR A O 1
ATOM 1511 N N . TYR A 1 191 ? -4.160 -13.328 17.930 1.00 47.53 191 TYR A N 1
ATOM 1512 C CA . TYR A 1 191 ? -3.880 -13.624 19.331 1.00 47.53 191 TYR A CA 1
ATOM 1513 C C . TYR A 1 191 ? -2.422 -13.312 19.657 1.00 47.53 191 TYR A C 1
ATOM 1515 O O . TYR A 1 191 ? -1.552 -13.435 18.790 1.00 47.53 191 TYR A O 1
ATOM 1523 N N . ASP A 1 192 ? -2.150 -12.924 20.902 1.00 49.28 192 ASP A N 1
ATOM 1524 C CA . ASP A 1 192 ? -0.774 -12.730 21.350 1.00 49.28 192 ASP A CA 1
ATOM 1525 C C . ASP A 1 192 ? -0.072 -14.090 21.486 1.00 49.28 192 ASP A C 1
ATOM 1527 O O . ASP A 1 192 ? -0.686 -15.101 21.842 1.00 49.28 192 ASP A O 1
ATOM 1531 N N . ASN A 1 193 ? 1.236 -14.128 21.234 1.00 55.47 193 ASN A N 1
ATOM 1532 C CA . ASN A 1 193 ? 2.009 -15.368 21.282 1.00 55.47 193 ASN A CA 1
ATOM 1533 C C . ASN A 1 193 ? 1.894 -16.049 22.650 1.00 55.47 193 ASN A C 1
ATOM 1535 O O . ASN A 1 193 ? 1.866 -17.273 22.717 1.00 55.47 193 ASN A O 1
ATOM 1539 N N . ILE A 1 194 ? 1.780 -15.274 23.732 1.00 63.94 194 ILE A N 1
ATOM 1540 C CA . ILE A 1 194 ? 1.640 -15.794 25.099 1.00 63.94 194 ILE A CA 1
ATOM 1541 C C . ILE A 1 194 ? 0.301 -16.529 25.285 1.00 63.94 194 ILE A C 1
ATOM 1543 O O . ILE A 1 194 ? 0.256 -17.563 25.950 1.00 63.94 194 ILE A O 1
ATOM 1547 N N . GLU A 1 195 ? -0.776 -16.045 24.663 1.00 56.31 195 GLU A N 1
ATOM 1548 C CA . GLU A 1 195 ? -2.111 -16.652 24.745 1.00 56.31 195 GLU A CA 1
ATOM 1549 C C . GLU A 1 195 ? -2.192 -17.948 23.928 1.00 56.31 195 GLU A C 1
ATOM 1551 O O . GLU A 1 195 ? -2.787 -18.937 24.360 1.00 56.31 195 GLU A O 1
ATOM 1556 N N . VAL A 1 196 ? -1.545 -17.971 22.760 1.00 61.84 196 VAL A N 1
ATOM 1557 C CA . VAL A 1 196 ? -1.518 -19.143 21.871 1.00 61.84 196 VAL A CA 1
ATOM 1558 C C . VAL A 1 196 ? -0.543 -20.209 22.371 1.00 61.84 196 VAL A C 1
ATOM 1560 O O . VAL A 1 196 ? -0.791 -21.404 22.191 1.00 61.84 196 VAL A O 1
ATOM 1563 N N . PHE A 1 197 ? 0.550 -19.812 23.028 1.00 72.69 197 PHE A N 1
ATOM 1564 C CA . PHE A 1 197 ? 1.588 -20.732 23.495 1.00 72.69 197 PHE A CA 1
ATOM 1565 C C . PHE A 1 197 ? 1.036 -21.803 24.439 1.00 72.69 197 PHE A C 1
ATOM 1567 O O . PHE A 1 197 ? 1.393 -22.973 24.310 1.00 72.69 197 PHE A O 1
ATOM 1574 N N . GLU A 1 198 ? 0.118 -21.444 25.339 1.00 72.50 198 GLU A N 1
ATOM 1575 C CA . GLU A 1 198 ? -0.472 -22.411 26.269 1.00 72.50 198 GLU A CA 1
ATOM 1576 C C . GLU A 1 198 ? -1.389 -23.414 25.553 1.00 72.50 198 GLU A C 1
ATOM 1578 O O . GLU A 1 198 ? -1.333 -24.616 25.827 1.00 72.50 198 GLU A O 1
ATOM 1583 N N . PHE A 1 199 ? -2.160 -22.965 24.557 1.00 71.12 199 PHE A N 1
ATOM 1584 C CA . PHE A 1 199 ? -2.944 -23.858 23.699 1.00 71.12 199 PHE A CA 1
ATOM 1585 C C . PHE A 1 199 ? -2.056 -24.810 22.891 1.00 71.12 199 PHE A C 1
ATOM 1587 O O . PHE A 1 199 ? -2.350 -26.005 22.814 1.00 71.12 199 PHE A O 1
ATOM 1594 N N . LEU A 1 200 ? -0.946 -24.317 22.334 1.00 76.81 200 LEU A N 1
ATOM 1595 C CA . LEU A 1 200 ? 0.026 -25.139 21.608 1.00 76.81 200 LEU A CA 1
ATOM 1596 C C . LEU A 1 200 ? 0.718 -26.147 22.532 1.00 76.81 200 LEU A C 1
ATOM 1598 O O . LEU A 1 200 ? 0.890 -27.308 22.158 1.00 76.81 200 LEU A O 1
ATOM 1602 N N . ARG A 1 201 ? 1.060 -25.746 23.761 1.00 78.75 201 ARG A N 1
ATOM 1603 C CA . ARG A 1 201 ? 1.644 -26.628 24.780 1.00 78.75 201 ARG A CA 1
ATOM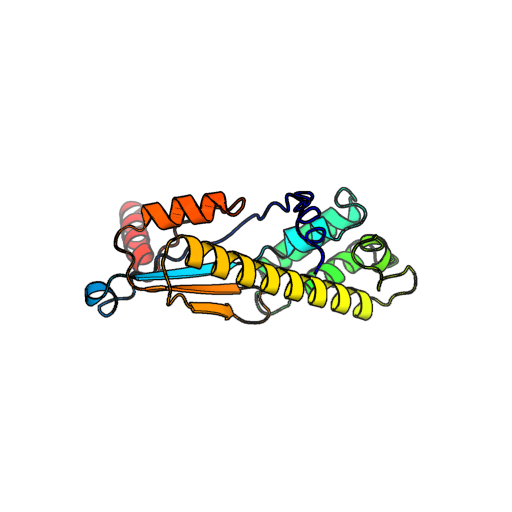 1604 C C . ARG A 1 201 ? 0.687 -27.761 25.161 1.00 78.75 201 ARG A C 1
ATOM 1606 O O . ARG A 1 201 ? 1.115 -28.912 25.242 1.00 78.75 201 ARG A O 1
ATOM 1613 N N . LEU A 1 202 ? -0.596 -27.450 25.356 1.00 79.50 202 LEU A N 1
ATOM 1614 C CA . LEU A 1 202 ? -1.650 -28.421 25.678 1.00 79.50 202 LEU A CA 1
ATOM 1615 C C . LEU A 1 202 ? -2.002 -29.341 24.500 1.00 79.50 202 LEU A C 1
ATOM 1617 O O . LEU A 1 202 ? -2.295 -30.519 24.697 1.00 79.50 202 LEU A O 1
ATOM 1621 N N . ALA A 1 203 ? -1.971 -28.836 23.267 1.00 78.50 203 ALA A N 1
ATOM 1622 C CA . ALA A 1 203 ? -2.146 -29.665 22.078 1.00 78.50 203 ALA A CA 1
ATOM 1623 C C . ALA A 1 203 ? -0.965 -30.635 21.902 1.00 78.50 203 ALA A C 1
ATOM 1625 O O . ALA A 1 203 ? -1.168 -31.823 21.654 1.00 78.50 203 ALA A O 1
ATOM 1626 N N . ASN A 1 204 ? 0.263 -30.154 22.119 1.00 81.31 204 ASN A N 1
ATOM 1627 C CA . ASN A 1 204 ? 1.480 -30.963 22.052 1.00 81.31 204 ASN A CA 1
ATOM 1628 C C . ASN A 1 204 ? 1.535 -32.043 23.149 1.00 81.31 204 ASN A C 1
ATOM 1630 O O . ASN A 1 204 ? 2.063 -33.128 22.922 1.00 81.31 204 ASN A O 1
ATOM 1634 N N . SER A 1 205 ? 0.962 -31.791 24.331 1.00 80.25 205 SER A N 1
ATOM 1635 C CA . SER A 1 205 ? 0.886 -32.804 25.392 1.00 80.25 205 SER A CA 1
ATOM 1636 C C . SER A 1 205 ? -0.161 -33.892 25.137 1.00 80.25 205 SER A C 1
ATOM 1638 O O . SER A 1 205 ? -0.015 -34.978 25.684 1.00 80.25 205 SER A O 1
ATOM 1640 N N . LYS A 1 206 ? -1.185 -33.631 24.310 1.00 77.69 206 LYS A N 1
ATOM 1641 C CA . LYS A 1 206 ? -2.206 -34.618 23.903 1.00 77.69 206 LYS A CA 1
ATOM 1642 C C . LYS A 1 206 ? -1.800 -35.495 22.715 1.00 77.69 206 LYS A C 1
ATOM 1644 O O . LYS A 1 206 ? -2.456 -36.499 22.465 1.00 77.69 206 LYS A O 1
ATOM 1649 N N . LEU A 1 207 ? -0.782 -35.084 21.961 1.00 71.31 207 LEU A N 1
ATOM 1650 C CA . LEU A 1 207 ? -0.224 -35.840 20.833 1.00 71.31 207 LEU A CA 1
ATOM 1651 C C . LEU A 1 207 ? 0.906 -36.800 21.250 1.00 71.31 207 LEU A C 1
ATOM 1653 O O . LEU A 1 207 ? 1.408 -37.540 20.405 1.00 71.31 207 LEU A O 1
ATOM 1657 N N . LYS A 1 208 ? 1.305 -36.774 22.526 1.00 51.53 208 LYS A N 1
ATOM 1658 C CA . LYS A 1 208 ? 2.145 -37.797 23.160 1.00 51.53 208 LYS A CA 1
ATOM 1659 C C . LYS A 1 208 ? 1.282 -38.906 23.742 1.00 51.53 208 LYS A C 1
ATOM 1661 O O . LYS A 1 208 ? 1.757 -40.059 23.696 1.00 51.53 208 LYS A O 1
#

Radius of gyration: 21.18 Å; chains: 1; bounding box: 42×74×55 Å